Protein AF-A0A1E1W3X5-F1 (afdb_monomer)

Solvent-accessible surface area (backbone atoms only — not comparable to full-atom values): 15894 Å² total; per-residue (Å²): 134,88,79,87,48,61,81,56,24,30,54,45,69,77,48,70,67,37,88,79,42,96,85,59,58,88,54,38,79,78,36,51,43,48,38,39,31,90,67,33,43,49,53,32,57,98,57,24,50,40,17,38,57,43,48,65,85,42,42,28,33,49,62,72,40,50,46,80,67,31,73,82,62,68,55,61,24,44,50,26,36,74,35,47,36,23,46,57,59,90,57,56,88,42,43,38,37,40,36,37,41,32,79,36,44,26,30,31,40,37,39,25,58,48,53,73,46,49,29,64,49,65,40,88,87,77,64,32,48,45,85,40,70,33,67,70,43,42,69,92,45,83,83,59,73,70,78,50,89,89,50,87,74,70,95,67,84,71,60,69,40,50,43,96,91,40,71,29,41,53,44,81,43,73,45,46,80,70,61,29,78,46,72,54,87,56,66,50,36,42,38,36,36,35,64,36,41,26,36,37,43,39,35,43,45,35,92,63,37,64,36,84,77,49,38,41,34,35,40,41,33,22,37,73,38,100,83,63,39,47,19,36,36,39,38,35,38,42,60,82,72,91,73,80,56,64,66,62,51,48,53,53,52,52,50,55,50,52,52,50,51,51,51,52,51,50,53,50,52,52,50,53,54,52,52,54,50,53,52,54,57,52,53,62,60,63,74,76,114

Radius of gyration: 31.41 Å; Cα contacts (8 Å, |Δi|>4): 546; chains: 1; bounding box: 93×56×102 Å

Nearest PDB structures (foldseek):
  8kcx-assembly1_C  TM=5.152E-01  e=1.475E-02  Homo sapiens
  8jul-assembly1_B  TM=5.042E-01  e=1.655E-02  Homo sapiens
  8kcw-assembly1_C  TM=4.824E-01  e=1.752E-02  Homo sapiens
  8wor-assembly1_B  TM=4.964E-01  e=4.391E-02  Homo sapiens
  8wot-assembly1_A  TM=5.004E-01  e=4.146E-02  Homo sapiens

pLDDT: mean 83.31, std 14.99, range [42.56, 97.81]

Mean predicted aligned error: 11.06 Å

Secondary structure (DSSP, 8-state):
------TTEE--HHHHSGGG-TTTGGGGGGGSS-EEPTTEES--GGG--PEEEE-TT--EETTS-BHHHHTTSPPPB-TT-EEEEEE--S-SSS-EEEEEEEEES-EEEEEESSTTSEEEEE-TTT--EEEEE-GGGTTT-TTS----TTS---S-S--EEEETTEEEEEEEEE--SSEEEEE---SSEEEEEEEE-SEEEEEE-TTTS-TTT--EEEEEEEPPPTT-PPBEEEEEEE-------HHHHHHHHHHHHHHHHHHHHHHHHHHHHHHHHHHHHHHHHHTT-

Sequence (289 aa):
EKCNCGNNTESDVSCQTASSSKNSAQECWRYQCVKCRDLYMGDPRNGHQCYKTINIENKLCFDGKSIDECKMKPRPLYPGQTVFVAVNPRYMNVDIRVIVDVTQGAVDLYLSPNDSSFVVSVNSSSGSHAVELDPTYYKHEPFRKMPSFDGHIPEKPRQSWYYDKLEYTLADYTAKDLATYVTVDKKNILLRVRNLRNRLVLTLPHTIHELTHTKFFIILRARPSDDGAASFGIVFFRQDQLHIDLFVFFSVFFSCFFLFLAACVVAWKAKQAADVRRCLEGEASGRRA

Organism: Pectinophora gossypiella (NCBI:txid13191)

Foldseek 3Di:
DADDAPQQFAFDVLLVPCPPDPPSNPCSVVRGRQGGHPQWDAGPPPQFHTAHEADAVWKAKQVRDTPVVCVVPNDFAFAQGKHKHKYQDPDLQFKKKKKWFWPAAWKKKKKWLHRQQWGWDQDPPPRHIDIDGHPQQCVVPVPPDDCRPPHDDPPDPWDWTDHPNDIETEAEEEDDDEEAEAEDQAARYTYMYGGHRGMYIYIDGSVHYRSVPGMMMMMMGGHQDPVSDTIIIMIHMHGDDDDDPPVVVVVVVVVVVVVVVVVVVVVVVVVVVVVVVVVVVVVVVVVVD

Structure (mmCIF, N/CA/C/O backbone):
data_AF-A0A1E1W3X5-F1
#
_entry.id   AF-A0A1E1W3X5-F1
#
loop_
_atom_site.group_PDB
_atom_site.id
_atom_site.type_symbol
_atom_site.label_atom_id
_atom_site.label_alt_id
_atom_site.label_comp_id
_atom_site.label_asym_id
_atom_site.label_entity_id
_atom_site.label_seq_id
_atom_site.pdbx_PDB_ins_code
_atom_site.Cartn_x
_atom_site.Cartn_y
_atom_site.Cartn_z
_atom_site.occupancy
_atom_site.B_iso_or_equiv
_atom_site.auth_seq_id
_atom_site.auth_comp_id
_atom_site.auth_asym_id
_atom_site.auth_atom_id
_atom_site.pdbx_PDB_model_num
ATOM 1 N N . GLU A 1 1 ? -3.686 22.395 29.876 1.00 49.06 1 GLU A N 1
ATOM 2 C CA . GLU A 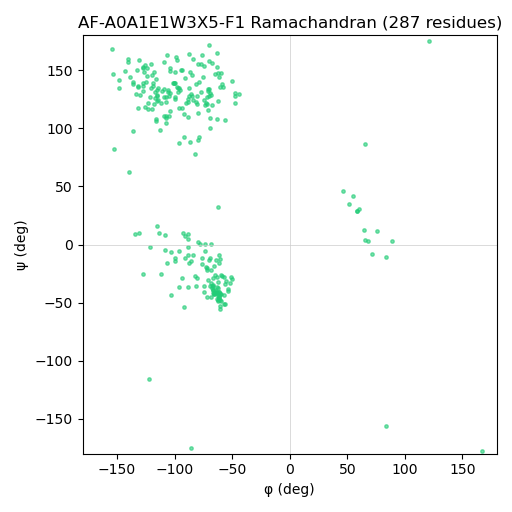1 1 ? -3.397 20.969 30.143 1.00 49.06 1 GLU A CA 1
ATOM 3 C C . GLU A 1 1 ? -2.819 20.343 28.879 1.00 49.06 1 GLU A C 1
ATOM 5 O O . GLU A 1 1 ? -3.335 20.620 27.804 1.00 49.06 1 GLU A O 1
ATOM 10 N N . LYS A 1 2 ? -1.722 19.580 28.963 1.00 63.72 2 LYS A N 1
ATOM 11 C CA . LYS A 1 2 ? -1.154 18.867 27.805 1.00 63.72 2 LYS A CA 1
ATOM 12 C C . LYS A 1 2 ? -1.826 17.493 27.710 1.00 63.72 2 LYS A C 1
ATOM 14 O O . LYS A 1 2 ? -1.583 16.653 28.569 1.00 63.72 2 LYS A O 1
ATOM 19 N N . CYS A 1 3 ? -2.675 17.275 26.706 1.00 73.56 3 CYS A N 1
ATOM 20 C CA . CYS A 1 3 ? -3.311 15.976 26.471 1.00 73.56 3 CYS A CA 1
ATOM 21 C C . CYS A 1 3 ? -2.274 14.957 25.960 1.00 73.56 3 CYS A C 1
ATOM 23 O O . CYS A 1 3 ? -1.488 15.268 25.062 1.00 73.56 3 CYS A O 1
ATOM 25 N N . ASN A 1 4 ? -2.246 13.751 26.539 1.00 82.88 4 ASN A N 1
ATOM 26 C CA . ASN A 1 4 ? -1.336 12.684 26.117 1.00 82.88 4 ASN A CA 1
ATOM 27 C C . ASN A 1 4 ? -1.959 11.879 24.967 1.00 82.88 4 ASN A C 1
ATOM 29 O O . ASN A 1 4 ? -2.645 10.882 25.185 1.00 82.88 4 ASN A O 1
ATOM 33 N N . CYS A 1 5 ? -1.732 12.339 23.739 1.00 85.12 5 CYS A N 1
ATOM 34 C CA . CYS A 1 5 ? -2.298 11.728 22.543 1.00 85.12 5 CYS A CA 1
ATOM 35 C C . CYS A 1 5 ? -1.616 10.399 22.176 1.00 85.12 5 CYS A C 1
ATOM 37 O O . CYS A 1 5 ? -0.413 10.357 21.894 1.00 85.12 5 CYS A O 1
ATOM 39 N N . GLY A 1 6 ? -2.404 9.318 22.155 1.00 86.12 6 GLY A N 1
ATOM 40 C CA . GLY A 1 6 ? -2.006 7.979 21.702 1.00 86.12 6 GLY A CA 1
ATOM 41 C C . GLY A 1 6 ? -2.150 7.777 20.186 1.00 86.12 6 GLY A C 1
ATOM 42 O O . GLY A 1 6 ? -2.468 8.708 19.453 1.00 86.12 6 GLY A O 1
ATOM 43 N N . ASN A 1 7 ? -1.909 6.557 19.694 1.00 87.12 7 ASN A N 1
ATOM 44 C CA . ASN A 1 7 ? -2.157 6.147 18.296 1.00 87.12 7 ASN A CA 1
ATOM 45 C C . ASN A 1 7 ? -1.549 7.062 17.216 1.00 87.12 7 ASN A C 1
ATOM 47 O O . ASN A 1 7 ? -2.121 7.246 16.146 1.00 87.12 7 ASN A O 1
ATOM 51 N N . ASN A 1 8 ? -0.373 7.629 17.495 1.00 91.81 8 ASN A N 1
ATOM 52 C CA . ASN A 1 8 ? 0.328 8.557 16.602 1.00 91.81 8 ASN A CA 1
ATOM 53 C C . ASN A 1 8 ? -0.468 9.831 16.274 1.00 91.81 8 ASN A C 1
ATOM 55 O O . ASN A 1 8 ? -0.281 10.417 15.210 1.00 91.81 8 ASN A O 1
ATOM 59 N N . THR A 1 9 ? -1.312 10.279 17.204 1.00 91.56 9 THR A N 1
ATOM 60 C CA . THR A 1 9 ? -2.026 11.556 17.110 1.00 91.56 9 THR A CA 1
ATOM 61 C C . THR A 1 9 ? -1.339 12.655 17.926 1.00 91.56 9 THR A C 1
ATOM 63 O O . THR A 1 9 ? -0.509 12.391 18.808 1.00 91.56 9 THR A O 1
ATOM 66 N N . GLU A 1 10 ? -1.677 13.898 17.610 1.00 90.25 10 GLU A N 1
ATOM 67 C CA . GLU A 1 10 ? -1.275 15.122 18.290 1.00 90.25 10 GLU A CA 1
ATOM 68 C C . GLU A 1 10 ? -2.443 16.117 18.352 1.00 90.25 10 GLU A C 1
ATOM 70 O O . GLU A 1 10 ? -3.407 16.044 17.584 1.00 90.25 10 GLU A O 1
ATOM 75 N N . SER A 1 11 ? -2.378 17.029 19.322 1.00 86.94 11 SER A N 1
ATOM 76 C CA . SER A 1 11 ? -3.365 18.102 19.474 1.00 86.94 11 SER A CA 1
ATOM 77 C C . SER A 1 11 ? -3.003 19.289 18.591 1.00 86.94 11 SER A C 1
ATOM 79 O O . SER A 1 11 ? -1.821 19.602 18.441 1.00 86.94 11 SER A O 1
ATOM 81 N N . ASP A 1 12 ? -4.013 19.976 18.066 1.00 81.75 12 ASP A N 1
ATOM 82 C CA . ASP A 1 12 ? -3.812 21.192 17.284 1.00 81.75 12 ASP A CA 1
ATOM 83 C C . ASP A 1 12 ? -3.144 22.291 18.133 1.00 81.75 12 ASP A C 1
ATOM 85 O O . ASP A 1 12 ? -3.407 22.436 19.335 1.00 81.75 12 ASP A O 1
ATOM 89 N N . VAL A 1 13 ? -2.271 23.080 17.504 1.00 76.81 13 VAL A N 1
ATOM 90 C CA . VAL A 1 13 ? -1.512 24.154 18.162 1.00 76.81 13 VAL A CA 1
ATOM 91 C C . VAL A 1 13 ? -2.445 25.239 18.714 1.00 76.81 13 VAL A C 1
ATOM 93 O O . VAL A 1 13 ? -2.140 25.839 19.746 1.00 76.81 13 VAL A O 1
ATOM 96 N N . SER A 1 14 ? -3.619 25.432 18.104 1.00 71.44 14 SER A N 1
ATOM 97 C CA . SER A 1 14 ? -4.663 26.351 18.579 1.00 71.44 14 SER A CA 1
ATOM 98 C C . SER A 1 14 ? -5.172 26.033 19.993 1.00 71.44 14 SER A C 1
ATOM 100 O O . SER A 1 14 ? -5.564 26.942 20.721 1.00 71.44 14 SER A O 1
ATOM 102 N N . CYS A 1 15 ? -5.098 24.772 20.434 1.00 65.00 15 CYS A N 1
ATOM 103 C CA . CYS A 1 15 ? -5.468 24.358 21.794 1.00 65.00 15 CYS A CA 1
ATOM 104 C C . CYS A 1 15 ? -4.302 24.510 22.800 1.00 65.00 15 CYS A C 1
ATOM 106 O O . CYS A 1 15 ? -4.513 24.515 24.012 1.00 65.00 15 CYS A O 1
ATOM 108 N N . GLN A 1 16 ? -3.060 24.706 22.337 1.00 61.09 16 GLN A N 1
ATOM 109 C CA . GLN A 1 16 ? -1.900 24.904 23.220 1.00 61.09 16 GLN A CA 1
ATOM 110 C C . GLN A 1 16 ? -1.759 26.355 23.710 1.00 61.09 16 GLN A C 1
ATOM 112 O O . GLN A 1 16 ? -1.231 26.582 24.797 1.00 61.09 16 GLN A O 1
ATOM 117 N N . THR A 1 17 ? -2.253 27.334 22.946 1.00 56.50 17 THR A N 1
ATOM 118 C CA . THR A 1 17 ? -2.168 28.774 23.258 1.00 56.50 17 THR A CA 1
ATOM 119 C C . THR A 1 17 ? -3.358 29.312 24.060 1.00 56.50 17 THR A C 1
ATOM 121 O O . THR A 1 17 ? -3.279 30.410 24.606 1.00 56.50 17 THR A O 1
ATOM 124 N N . ALA A 1 18 ? -4.440 28.539 24.201 1.00 53.06 18 ALA A N 1
ATOM 125 C CA . ALA A 1 18 ? -5.667 28.943 24.898 1.00 53.06 18 ALA A CA 1
ATOM 126 C C . ALA A 1 18 ? -5.548 28.998 26.438 1.00 53.06 18 ALA A C 1
ATOM 128 O O . ALA A 1 18 ? -6.502 29.362 27.124 1.00 53.06 18 ALA A O 1
ATOM 129 N N . SER A 1 19 ? -4.380 28.690 27.019 1.00 51.00 19 SER A N 1
ATOM 130 C CA . SER A 1 19 ? -4.159 28.759 28.473 1.00 51.00 19 SER A CA 1
ATOM 131 C C . SER A 1 19 ? -4.157 30.183 29.053 1.00 51.00 19 SER A C 1
ATOM 133 O O . SER A 1 19 ? -3.962 30.339 30.256 1.00 51.00 19 SER A O 1
ATOM 135 N N . SER A 1 20 ? -4.356 31.222 28.234 1.00 52.16 20 SER A N 1
ATOM 136 C CA . SER A 1 20 ? -4.281 32.634 28.637 1.00 52.16 20 SER A CA 1
ATOM 137 C C . SER A 1 20 ? -5.554 33.460 28.398 1.00 52.16 20 SER A C 1
ATOM 139 O O . SER A 1 20 ? -5.586 34.617 28.817 1.00 52.16 20 SER A O 1
ATOM 141 N N . SER A 1 21 ? -6.637 32.915 27.819 1.00 50.06 21 SER A N 1
ATOM 142 C CA . SER A 1 21 ? -7.908 33.653 27.699 1.00 50.06 21 SER A CA 1
ATOM 143 C C . SER A 1 21 ? -9.120 32.827 28.145 1.00 50.06 21 SER A C 1
ATOM 145 O O . SER A 1 21 ? -9.472 31.801 27.568 1.00 50.06 21 SER A O 1
ATOM 147 N N . LYS A 1 22 ? -9.801 33.309 29.194 1.00 53.59 22 LYS A N 1
ATOM 148 C CA . LYS A 1 22 ? -10.940 32.644 29.857 1.00 53.59 22 LYS A CA 1
ATOM 149 C C . LYS A 1 22 ? -12.169 32.413 28.954 1.00 53.59 22 LYS A C 1
ATOM 151 O O . LYS A 1 22 ? -13.060 31.678 29.355 1.00 53.59 22 LYS A O 1
ATOM 156 N N . ASN A 1 23 ? -12.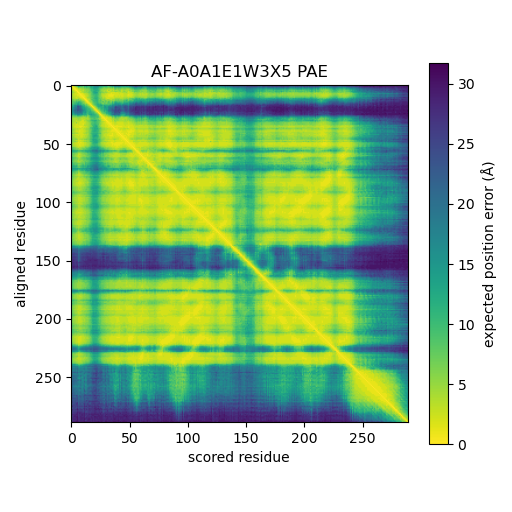188 32.974 27.739 1.00 53.56 23 ASN A N 1
ATOM 157 C CA . ASN A 1 23 ? -13.305 32.873 26.790 1.00 53.56 23 ASN A CA 1
ATOM 158 C C . ASN A 1 23 ? -13.025 31.970 25.568 1.00 53.56 23 ASN A C 1
ATOM 160 O O . ASN A 1 23 ? -13.936 31.749 24.781 1.00 53.56 23 ASN A O 1
ATOM 164 N N . SER A 1 24 ? -11.806 31.429 25.397 1.00 53.47 24 SER A N 1
ATOM 165 C CA . SER A 1 24 ? -11.466 30.493 24.298 1.00 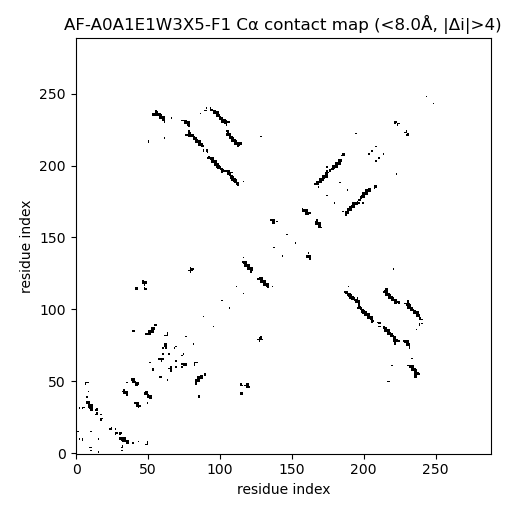53.47 24 SER A CA 1
ATOM 166 C C . SER A 1 24 ? -11.377 29.023 24.738 1.00 53.47 24 SER A C 1
ATOM 168 O O . SER A 1 24 ? -11.265 28.119 23.912 1.00 53.47 24 SER A O 1
ATOM 170 N N . ALA A 1 25 ? -11.481 28.763 26.044 1.00 54.56 25 ALA A N 1
ATOM 171 C CA . ALA A 1 25 ? -11.380 27.427 26.627 1.00 54.56 25 ALA A CA 1
ATOM 172 C C . ALA A 1 25 ? -12.563 26.492 26.290 1.00 54.56 25 ALA A C 1
ATOM 174 O O . ALA A 1 25 ? -12.468 25.293 26.545 1.00 54.56 25 ALA A O 1
ATOM 175 N N . GLN A 1 26 ? -13.667 26.999 25.721 1.00 56.06 26 GLN A N 1
ATOM 176 C CA . GLN A 1 26 ? -14.904 26.219 25.558 1.00 56.06 26 GLN A CA 1
ATOM 177 C C . GLN A 1 26 ? -14.831 25.079 24.525 1.00 56.06 26 GLN A C 1
ATOM 179 O O . GLN A 1 26 ? -15.676 24.187 24.571 1.00 56.06 26 GLN A O 1
ATOM 184 N N . GLU A 1 27 ? -13.809 25.016 23.664 1.00 69.94 27 GLU A N 1
ATOM 185 C CA . GLU A 1 27 ? -13.722 23.960 22.638 1.00 69.94 27 GLU A CA 1
ATOM 186 C C . GLU A 1 27 ? -12.349 23.287 22.487 1.00 69.94 27 GLU A C 1
ATOM 188 O O . GLU A 1 27 ? -12.176 22.475 21.585 1.00 69.94 27 GLU A O 1
ATOM 193 N N . CYS A 1 28 ? -11.377 23.534 23.375 1.00 73.69 28 CYS A N 1
ATOM 194 C CA . CYS A 1 28 ? -10.026 22.946 23.272 1.00 73.69 28 CYS A CA 1
ATOM 195 C C . CYS A 1 28 ? -10.063 21.410 23.147 1.00 73.69 28 CYS A C 1
ATOM 197 O O . CYS A 1 28 ? -9.350 20.825 22.337 1.00 73.69 28 CYS A O 1
ATOM 199 N N . TRP A 1 29 ? -10.962 20.759 23.892 1.00 75.44 29 TRP A N 1
ATOM 200 C CA . TRP A 1 29 ? -11.183 19.310 23.856 1.00 75.44 29 TRP A CA 1
ATOM 201 C C . TRP A 1 29 ? -11.535 18.778 22.454 1.00 75.44 29 TRP A C 1
ATOM 203 O O . TRP A 1 29 ? -11.186 17.645 22.138 1.00 75.44 29 TRP A O 1
ATOM 213 N N . ARG A 1 30 ? -12.154 19.591 21.581 1.00 79.50 30 ARG A N 1
ATOM 214 C CA . ARG A 1 30 ? -12.466 19.228 20.182 1.00 79.50 30 ARG A CA 1
ATOM 215 C C . ARG A 1 30 ? -11.238 19.193 19.281 1.00 79.50 30 ARG A C 1
ATOM 217 O O . ARG A 1 30 ? -11.300 18.600 18.212 1.00 79.50 30 ARG A O 1
ATOM 224 N N . TYR A 1 31 ? -10.157 19.846 19.693 1.00 83.31 31 TYR A N 1
ATOM 225 C CA . TYR A 1 31 ? -8.910 19.973 18.941 1.00 83.31 31 TYR A CA 1
ATOM 226 C C . TYR A 1 31 ? -7.778 19.132 19.550 1.00 83.31 31 TYR A C 1
ATOM 228 O O . TYR A 1 31 ? -6.622 19.221 19.129 1.00 83.31 31 TYR A O 1
ATOM 236 N N . GLN A 1 32 ? -8.093 18.297 20.543 1.00 85.31 32 GLN A N 1
ATOM 237 C CA . GLN A 1 32 ? -7.145 17.369 21.144 1.00 85.31 32 GLN A CA 1
ATOM 238 C C . GLN A 1 32 ? -7.079 16.066 20.346 1.00 85.31 32 GLN A C 1
ATOM 240 O O . GLN A 1 32 ? -8.101 15.447 20.071 1.00 85.31 32 GLN A O 1
ATOM 245 N N . CYS A 1 33 ? -5.863 15.636 20.004 1.00 87.50 33 CYS A N 1
ATOM 246 C CA . CYS A 1 33 ? -5.592 14.356 19.334 1.00 87.50 33 CYS A CA 1
ATOM 247 C C . CYS A 1 33 ? -6.307 14.168 17.981 1.00 87.50 33 CYS A C 1
ATOM 249 O O . CYS A 1 33 ? -6.599 13.047 17.573 1.00 87.50 33 CYS A O 1
ATOM 251 N N . VAL A 1 34 ? -6.581 15.272 17.281 1.00 89.88 34 VAL A N 1
ATOM 252 C CA . VAL A 1 34 ? -7.310 15.285 16.000 1.00 89.88 34 VAL A CA 1
ATOM 253 C C . VAL A 1 34 ? -6.406 15.314 14.773 1.00 89.88 34 VAL A C 1
ATOM 255 O O . VAL A 1 34 ? -6.903 15.243 13.654 1.00 89.88 34 VAL A O 1
ATOM 258 N N . LYS A 1 35 ? -5.090 15.434 14.958 1.00 91.56 35 LYS A N 1
ATOM 259 C CA . LYS A 1 35 ? -4.111 15.490 13.872 1.00 9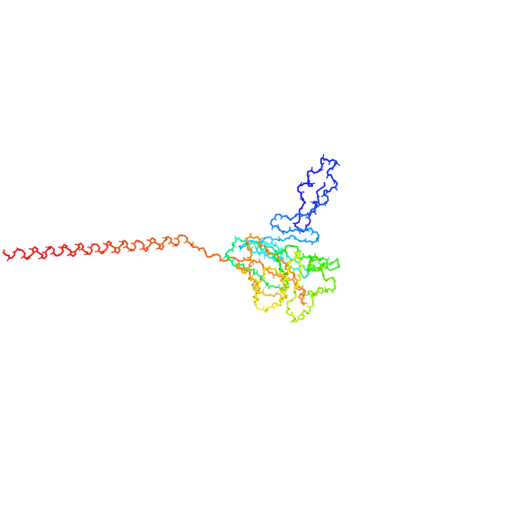1.56 35 LYS A CA 1
ATOM 260 C C . LYS A 1 35 ? -3.128 14.331 13.999 1.00 91.56 35 LYS A C 1
ATOM 262 O O . LYS A 1 35 ? -2.798 13.923 15.108 1.00 91.56 35 LYS A O 1
ATOM 267 N N . CYS A 1 36 ? -2.655 13.792 12.881 1.00 94.31 36 CYS A N 1
ATOM 268 C CA . CYS A 1 36 ? -1.577 12.807 12.888 1.00 94.31 36 CYS A CA 1
ATOM 269 C C . CYS A 1 36 ? -0.215 13.463 13.148 1.00 94.31 36 CYS A C 1
ATOM 271 O O . CYS A 1 36 ? 0.045 14.566 12.671 1.00 94.31 36 CYS A O 1
ATOM 273 N N . ARG A 1 37 ? 0.656 12.765 13.884 1.00 93.38 37 ARG A N 1
ATOM 274 C CA . ARG A 1 37 ? 2.056 13.165 14.098 1.00 93.38 37 ARG A CA 1
ATOM 275 C C . ARG A 1 37 ? 2.836 13.182 12.785 1.00 93.38 37 ARG A C 1
ATOM 277 O O . ARG A 1 37 ? 2.447 12.542 11.808 1.00 93.38 37 ARG A O 1
ATOM 284 N N . ASP A 1 38 ? 4.001 13.820 12.811 1.00 89.38 38 ASP A N 1
ATOM 285 C CA . ASP A 1 38 ? 4.949 13.806 11.698 1.00 89.38 38 ASP A CA 1
ATOM 286 C C . ASP A 1 38 ? 5.229 12.382 11.192 1.00 89.38 38 ASP A C 1
ATOM 288 O O . ASP A 1 38 ? 5.348 11.433 11.972 1.00 89.38 38 ASP A O 1
ATOM 292 N N . LEU A 1 39 ? 5.348 12.241 9.867 1.00 91.12 39 LEU A N 1
ATOM 293 C CA . LEU A 1 39 ? 5.460 10.974 9.120 1.00 91.12 39 LEU A CA 1
ATOM 294 C C . LEU A 1 39 ? 4.177 10.136 9.049 1.00 91.12 39 LEU A C 1
ATOM 296 O O . LEU A 1 39 ? 4.142 9.162 8.291 1.00 91.12 39 LEU A O 1
ATOM 300 N N . TYR A 1 40 ? 3.122 10.502 9.770 1.00 94.25 40 TYR A N 1
ATOM 301 C CA . TYR A 1 40 ? 1.814 9.874 9.647 1.00 94.25 40 TYR A CA 1
ATOM 302 C C . TYR A 1 40 ? 0.853 10.764 8.861 1.00 94.25 40 TYR A C 1
ATOM 304 O O . TYR A 1 40 ? 0.979 11.986 8.836 1.00 94.25 40 TYR A O 1
ATOM 312 N N . MET A 1 41 ? -0.115 10.142 8.200 1.00 94.31 41 MET A N 1
ATOM 313 C CA . MET A 1 41 ? -1.149 10.842 7.449 1.00 94.31 41 MET A CA 1
ATOM 314 C C . MET A 1 41 ? -2.513 10.181 7.615 1.00 94.31 41 MET A C 1
ATOM 316 O O . MET A 1 41 ? -2.600 9.004 7.964 1.00 94.31 41 MET A O 1
ATOM 320 N N . GLY A 1 42 ? -3.554 10.953 7.330 1.00 93.06 42 GLY A N 1
ATOM 321 C CA . GLY A 1 42 ? -4.951 10.577 7.497 1.00 93.06 42 GLY A CA 1
ATOM 322 C C . GLY A 1 42 ? -5.672 11.535 8.443 1.00 93.06 42 GLY A C 1
ATOM 323 O O . GLY A 1 42 ? -5.056 12.426 9.037 1.00 93.06 42 GLY A O 1
ATOM 324 N N . ASP A 1 43 ? -6.972 11.334 8.581 1.00 92.69 43 ASP A N 1
ATOM 325 C CA . ASP A 1 43 ? -7.826 12.014 9.545 1.00 92.69 43 ASP A CA 1
ATOM 326 C C . ASP A 1 43 ? -8.220 11.043 10.670 1.00 92.69 43 ASP A C 1
ATOM 328 O O . ASP A 1 43 ? -9.010 10.146 10.413 1.00 92.69 43 ASP A O 1
ATOM 332 N N . PRO A 1 44 ? -7.712 11.177 11.911 1.00 91.81 44 PRO A N 1
ATOM 333 C CA . PRO A 1 44 ? -7.997 10.238 13.001 1.00 91.81 44 PRO A CA 1
ATOM 334 C C . PRO A 1 44 ? -9.374 10.432 13.666 1.00 91.81 44 PRO A C 1
ATOM 336 O O . PRO A 1 44 ? -9.708 9.739 14.631 1.00 91.81 44 PRO A O 1
ATOM 339 N N . ARG A 1 45 ? -10.184 11.400 13.222 1.00 88.69 45 ARG A N 1
ATOM 340 C CA . ARG A 1 45 ? -11.481 11.693 13.851 1.00 88.69 45 ARG A CA 1
ATOM 341 C C . ARG A 1 45 ? -12.471 10.547 13.641 1.00 88.69 45 ARG A C 1
ATOM 343 O O . ARG A 1 45 ? -12.381 9.786 12.687 1.00 88.69 45 ARG A O 1
ATOM 350 N N . ASN A 1 46 ? -13.465 10.433 14.522 1.00 85.75 46 ASN A N 1
ATOM 351 C CA . ASN A 1 46 ? -14.533 9.423 14.428 1.00 85.75 46 ASN A CA 1
ATOM 352 C C . ASN A 1 46 ? -14.041 7.958 14.408 1.00 85.75 46 ASN A C 1
ATOM 354 O O . ASN A 1 46 ? -14.710 7.096 13.851 1.00 85.75 46 ASN A O 1
ATOM 358 N N . GLY A 1 47 ? -12.892 7.662 15.025 1.00 84.12 47 GLY A N 1
ATOM 359 C CA . GLY A 1 47 ? -12.362 6.294 15.118 1.00 84.12 47 GLY A CA 1
ATOM 360 C C . GLY A 1 47 ? -11.458 5.874 13.957 1.00 84.12 47 GLY A C 1
ATOM 361 O O . GLY A 1 47 ? -10.983 4.739 13.939 1.00 84.12 47 GLY A O 1
ATOM 362 N N . HIS A 1 48 ? -11.178 6.776 13.019 1.00 91.94 48 HIS A N 1
ATOM 363 C CA . HIS A 1 48 ? -10.195 6.579 11.957 1.00 91.94 48 HIS A CA 1
ATOM 364 C C . HIS A 1 48 ? -8.753 6.574 12.490 1.00 91.94 48 HIS A C 1
ATOM 366 O O . HIS A 1 48 ? -8.502 6.820 13.672 1.00 91.94 48 HIS A O 1
ATOM 372 N N . GLN A 1 49 ? -7.787 6.231 11.635 1.00 93.06 49 GLN A N 1
ATOM 373 C CA . GLN A 1 49 ? -6.412 5.966 12.063 1.00 93.06 49 GLN A CA 1
ATOM 374 C C . GLN A 1 49 ? -5.386 6.802 11.305 1.00 93.06 49 GLN A C 1
ATOM 376 O O . GLN A 1 49 ? -5.580 7.201 10.161 1.00 93.06 49 GLN A O 1
ATOM 381 N N . CYS A 1 50 ? -4.248 7.013 11.960 1.00 95.56 50 CYS A N 1
ATOM 382 C CA . CYS A 1 50 ? -3.068 7.610 11.359 1.00 95.56 50 CYS A CA 1
ATOM 383 C C . CYS A 1 50 ? -2.195 6.531 10.711 1.00 95.56 50 CYS A C 1
ATOM 385 O O . CYS A 1 50 ? -1.719 5.612 11.382 1.00 95.56 50 CYS A O 1
ATOM 387 N N . TYR A 1 51 ? -1.934 6.672 9.415 1.00 96.12 51 TYR A N 1
ATOM 388 C CA . TYR A 1 51 ? -1.159 5.728 8.616 1.00 96.12 51 TYR A CA 1
ATOM 389 C C . TYR A 1 51 ? 0.283 6.188 8.488 1.00 96.12 51 TYR A C 1
ATOM 391 O O . TYR A 1 51 ? 0.543 7.337 8.132 1.00 96.12 51 TYR A O 1
ATOM 399 N N . LYS A 1 52 ? 1.240 5.292 8.745 1.00 95.00 52 LYS A N 1
ATOM 400 C CA . LYS A 1 52 ? 2.657 5.623 8.611 1.00 95.00 52 LYS A CA 1
ATOM 401 C C . LYS A 1 52 ? 3.032 5.731 7.140 1.00 95.00 52 LYS A C 1
ATOM 403 O O . LYS A 1 52 ? 2.909 4.763 6.393 1.00 95.00 52 LYS A O 1
ATOM 408 N N . THR A 1 53 ? 3.534 6.887 6.737 1.00 93.62 53 THR A N 1
ATOM 409 C CA . THR A 1 53 ? 3.988 7.121 5.368 1.00 93.62 53 THR A CA 1
ATOM 410 C C . THR A 1 53 ? 5.265 6.335 5.105 1.00 93.62 53 THR A C 1
ATOM 412 O O . THR A 1 53 ? 6.239 6.457 5.851 1.00 93.62 53 THR A O 1
ATOM 415 N N . ILE A 1 54 ? 5.281 5.556 4.028 1.00 91.31 54 ILE A N 1
ATOM 416 C CA . ILE A 1 54 ? 6.505 4.963 3.488 1.00 91.31 54 ILE A CA 1
ATOM 417 C C . ILE A 1 54 ? 6.947 5.727 2.236 1.00 91.31 54 ILE A C 1
ATOM 419 O O . ILE A 1 54 ? 6.117 6.253 1.497 1.00 91.31 54 ILE A O 1
ATOM 423 N N . ASN A 1 55 ? 8.261 5.764 1.997 1.00 86.69 55 ASN A N 1
ATOM 424 C CA . ASN A 1 55 ? 8.892 6.314 0.788 1.00 86.69 55 ASN A CA 1
ATOM 425 C C . ASN A 1 55 ? 9.412 5.168 -0.104 1.00 86.69 55 ASN A C 1
ATOM 427 O O . ASN A 1 55 ? 9.585 4.058 0.391 1.00 86.69 55 ASN A O 1
ATOM 431 N N . ILE A 1 56 ? 9.704 5.435 -1.385 1.00 84.44 56 ILE A N 1
ATOM 432 C CA . ILE A 1 56 ? 10.061 4.418 -2.410 1.00 84.44 56 ILE A CA 1
ATOM 433 C C . ILE A 1 56 ? 11.197 3.471 -1.991 1.00 84.44 56 ILE A C 1
ATOM 435 O O . ILE A 1 56 ? 11.243 2.313 -2.397 1.00 84.44 56 ILE A O 1
ATOM 439 N N . GLU A 1 57 ? 12.152 3.951 -1.205 1.00 74.75 57 GLU A N 1
ATOM 440 C CA . GLU A 1 57 ? 13.320 3.158 -0.803 1.00 74.75 57 GLU A CA 1
ATOM 441 C C . GLU A 1 57 ? 13.174 2.579 0.607 1.00 74.75 57 GLU A C 1
ATOM 443 O O . GLU A 1 57 ? 13.920 1.682 1.007 1.00 74.75 57 GLU A O 1
ATOM 448 N N . ASN A 1 58 ? 12.170 3.048 1.348 1.00 86.69 58 ASN A N 1
ATOM 449 C CA . ASN A 1 58 ? 11.992 2.715 2.746 1.00 86.69 58 ASN A CA 1
ATOM 450 C C . ASN A 1 58 ? 11.166 1.441 2.875 1.00 86.69 58 ASN A C 1
ATOM 452 O O . ASN A 1 58 ? 10.038 1.336 2.392 1.00 86.69 58 ASN A O 1
ATOM 456 N N . LYS A 1 59 ? 11.731 0.478 3.596 1.00 91.88 59 LYS A N 1
ATOM 457 C CA . LYS A 1 59 ? 11.046 -0.746 3.997 1.00 91.88 59 LYS A CA 1
ATOM 458 C C . LYS A 1 59 ? 10.582 -0.606 5.440 1.00 91.88 59 LYS A C 1
ATOM 460 O O . LYS A 1 59 ? 11.327 -0.100 6.283 1.00 91.88 59 LYS A O 1
ATOM 465 N N . LEU A 1 60 ? 9.373 -1.076 5.712 1.00 92.81 60 LEU A N 1
ATOM 466 C CA . LEU A 1 60 ? 8.779 -1.089 7.039 1.00 92.81 60 LEU A CA 1
ATOM 467 C C . LEU A 1 60 ? 8.580 -2.529 7.496 1.00 92.81 60 LEU A C 1
ATOM 469 O O . LEU A 1 60 ? 8.084 -3.347 6.728 1.00 92.81 60 LEU A O 1
ATOM 473 N N . CYS A 1 61 ? 8.943 -2.838 8.732 1.00 93.56 61 CYS A N 1
ATOM 474 C CA . CYS A 1 61 ? 8.569 -4.099 9.360 1.00 93.56 61 CYS A CA 1
ATOM 475 C C . CYS A 1 61 ? 7.099 -4.077 9.804 1.00 93.56 61 CYS A C 1
ATOM 477 O O . CYS A 1 61 ? 6.484 -3.016 9.933 1.00 93.56 61 CYS A O 1
ATOM 479 N N . PHE A 1 62 ? 6.526 -5.252 10.075 1.00 93.50 62 PHE A N 1
ATOM 480 C CA . PHE A 1 62 ? 5.146 -5.358 10.573 1.00 93.50 62 PHE A CA 1
ATOM 481 C C . PHE A 1 62 ? 4.924 -4.731 11.958 1.00 93.50 62 PHE A C 1
ATOM 483 O O . PHE A 1 62 ? 3.785 -4.473 12.329 1.00 93.50 62 PHE A O 1
ATOM 490 N N . ASP A 1 63 ? 5.988 -4.403 12.691 1.00 86.31 63 ASP A N 1
ATOM 491 C CA . ASP A 1 63 ? 5.931 -3.606 13.922 1.00 86.31 63 ASP A CA 1
ATOM 492 C C . ASP A 1 63 ? 5.817 -2.090 13.679 1.00 86.31 63 ASP A C 1
ATOM 494 O O . ASP A 1 63 ? 5.833 -1.296 14.622 1.00 86.31 63 ASP A O 1
ATOM 498 N N . GLY A 1 64 ? 5.734 -1.670 12.415 1.00 85.44 64 GLY A N 1
ATOM 499 C CA . GLY A 1 64 ? 5.643 -0.272 12.029 1.00 85.44 64 GLY A CA 1
ATOM 500 C C . GLY A 1 64 ? 6.966 0.484 12.133 1.00 85.44 64 GLY A C 1
ATOM 501 O O . GLY A 1 64 ? 6.959 1.713 12.043 1.00 85.44 64 GLY A O 1
ATOM 502 N N . LYS A 1 65 ? 8.109 -0.188 12.316 1.00 87.69 65 LYS A N 1
ATOM 503 C CA . LYS A 1 65 ? 9.439 0.440 12.359 1.00 87.69 65 LYS A CA 1
ATOM 504 C C . LYS A 1 65 ? 10.173 0.342 11.032 1.00 87.69 65 LYS A C 1
ATOM 506 O O . LYS A 1 65 ? 9.852 -0.489 10.183 1.00 87.69 65 LYS A O 1
ATOM 511 N N . SER A 1 66 ? 11.146 1.233 10.839 1.00 87.38 66 SER A N 1
ATOM 512 C CA . SER A 1 66 ? 12.017 1.174 9.665 1.00 87.38 66 SER A CA 1
ATOM 513 C C . SER A 1 66 ? 12.829 -0.125 9.664 1.00 87.38 66 SER A C 1
ATOM 515 O O . SER A 1 66 ? 13.122 -0.692 10.720 1.00 87.38 66 SER A O 1
ATOM 517 N N . ILE A 1 67 ? 13.210 -0.593 8.476 1.00 86.75 67 ILE A N 1
ATOM 518 C CA . ILE A 1 67 ? 13.981 -1.831 8.338 1.00 86.75 67 ILE A CA 1
ATOM 519 C C . ILE A 1 67 ? 15.293 -1.813 9.130 1.00 86.75 67 ILE A C 1
ATOM 521 O O . ILE A 1 67 ? 15.701 -2.839 9.664 1.00 86.75 67 ILE A O 1
ATOM 525 N N . ASP A 1 68 ? 15.941 -0.656 9.246 1.00 85.19 68 ASP A N 1
ATOM 526 C CA . ASP A 1 68 ? 17.212 -0.536 9.959 1.00 85.19 68 ASP A CA 1
ATOM 527 C C . ASP A 1 68 ? 17.044 -0.684 11.476 1.00 85.19 68 ASP A C 1
ATOM 529 O O . ASP A 1 68 ? 17.911 -1.257 12.134 1.00 85.19 68 ASP A O 1
ATOM 533 N N . GLU A 1 69 ? 15.893 -0.284 12.022 1.00 83.88 69 GLU A N 1
ATOM 534 C CA . GLU A 1 69 ? 15.558 -0.499 13.432 1.00 83.88 69 GLU A CA 1
ATOM 535 C C . GLU A 1 69 ? 15.197 -1.959 13.735 1.00 83.88 69 GLU A C 1
ATOM 537 O O . GLU A 1 69 ? 15.592 -2.494 14.774 1.00 83.88 69 GLU A O 1
ATOM 542 N N . CYS A 1 70 ? 14.437 -2.617 12.852 1.00 83.56 70 CYS A N 1
ATOM 543 C CA . CYS A 1 70 ? 13.956 -3.978 13.105 1.00 83.56 70 CYS A CA 1
ATOM 544 C C . CYS A 1 70 ? 14.936 -5.077 12.666 1.00 83.56 70 CYS A C 1
ATOM 546 O O . CYS A 1 70 ? 14.801 -6.197 13.146 1.00 83.56 70 CYS A O 1
ATOM 548 N N . LYS A 1 71 ? 15.954 -4.798 11.836 1.00 81.06 71 LYS A N 1
ATOM 549 C CA . LYS A 1 71 ? 17.005 -5.780 11.476 1.00 81.06 71 LYS A CA 1
ATOM 550 C C . LYS A 1 71 ? 17.679 -6.404 12.701 1.00 81.06 71 LYS A C 1
ATOM 552 O O . LYS A 1 71 ? 17.986 -7.590 12.687 1.00 81.06 71 LYS A O 1
ATOM 557 N N . MET A 1 72 ? 17.910 -5.610 13.748 1.00 79.00 72 MET A N 1
ATOM 558 C CA . MET A 1 72 ? 18.599 -6.069 14.960 1.00 79.00 72 MET A CA 1
ATOM 559 C C . MET A 1 72 ? 17.671 -6.815 15.927 1.00 79.00 72 MET A C 1
ATOM 561 O O . MET A 1 72 ? 18.100 -7.749 16.599 1.00 79.00 72 MET A O 1
ATOM 565 N N . LYS A 1 73 ? 16.402 -6.397 16.030 1.00 80.50 73 LYS A N 1
ATOM 566 C CA . LYS A 1 73 ? 15.409 -7.016 16.920 1.00 80.50 73 LYS A CA 1
ATOM 567 C C . LYS A 1 73 ? 13.993 -6.815 16.366 1.00 80.50 73 LYS A C 1
ATOM 569 O O . LYS A 1 73 ? 13.305 -5.887 16.807 1.00 80.50 73 LYS A O 1
ATOM 574 N N . PRO A 1 74 ? 13.549 -7.652 15.413 1.00 82.38 74 PRO A N 1
ATOM 575 C CA . PRO A 1 74 ? 12.233 -7.499 14.816 1.00 82.38 74 PRO A CA 1
ATOM 576 C C . PRO A 1 74 ? 11.171 -7.827 15.861 1.00 82.38 74 PRO A C 1
ATOM 578 O O . PRO A 1 74 ? 11.238 -8.868 16.520 1.00 82.38 74 PRO A O 1
ATOM 581 N N . ARG A 1 75 ? 10.197 -6.932 16.046 1.00 89.25 75 ARG A N 1
ATOM 582 C CA . ARG A 1 75 ? 9.028 -7.250 16.866 1.00 89.25 75 ARG A CA 1
ATOM 583 C C . ARG A 1 75 ? 7.968 -7.912 15.987 1.00 89.25 75 ARG A C 1
ATOM 585 O O . ARG A 1 75 ? 7.724 -7.433 14.880 1.00 89.25 75 ARG A O 1
ATOM 592 N N . PRO A 1 76 ? 7.349 -9.002 16.457 1.00 90.88 76 PRO A N 1
ATOM 593 C CA . PRO A 1 76 ? 6.245 -9.593 15.730 1.00 90.88 76 PRO A CA 1
ATOM 594 C C . PRO A 1 76 ? 5.001 -8.710 15.786 1.00 90.88 76 PRO A C 1
ATOM 596 O O . PRO A 1 76 ? 4.800 -7.956 16.741 1.00 90.88 76 PRO A O 1
ATOM 599 N N . LEU A 1 77 ? 4.124 -8.912 14.808 1.00 93.25 77 LEU A N 1
ATOM 600 C CA . LEU A 1 77 ? 2.724 -8.518 14.875 1.00 93.25 77 LEU A CA 1
ATOM 601 C C . LEU A 1 77 ? 1.917 -9.703 15.422 1.00 93.25 77 LEU A C 1
ATOM 603 O O . LEU A 1 77 ? 1.837 -10.755 14.783 1.00 93.25 77 LEU A O 1
ATOM 607 N N . TYR A 1 78 ? 1.362 -9.568 16.625 1.00 93.19 78 TYR A N 1
ATOM 608 C CA . TYR A 1 78 ? 0.617 -10.660 17.261 1.00 93.19 78 TYR A CA 1
ATOM 609 C C . TYR A 1 78 ? -0.758 -10.859 16.617 1.00 93.19 78 TYR A C 1
ATOM 611 O O . TYR A 1 78 ? -1.318 -9.895 16.093 1.00 93.19 78 TYR A O 1
ATOM 619 N N . PRO A 1 79 ? -1.334 -12.076 16.674 1.00 92.12 79 PRO A N 1
ATOM 620 C CA . PRO A 1 79 ? -2.669 -12.341 16.152 1.00 92.12 79 PRO A CA 1
ATOM 621 C C . PRO A 1 79 ? -3.697 -11.300 16.598 1.00 92.12 79 PRO A C 1
ATOM 623 O O . PRO A 1 79 ? -3.794 -10.962 17.776 1.00 92.12 79 PRO A O 1
ATOM 626 N N . GLY A 1 80 ? -4.454 -10.774 15.638 1.00 90.75 80 GLY A N 1
ATOM 627 C CA . GLY A 1 80 ? -5.442 -9.731 15.879 1.00 90.75 80 GLY A CA 1
ATOM 628 C C . GLY A 1 80 ? -4.879 -8.311 15.910 1.00 90.75 80 GLY A C 1
ATOM 629 O O . GLY A 1 80 ? -5.673 -7.387 15.846 1.00 90.75 80 GLY A O 1
ATOM 630 N N . GLN A 1 81 ? -3.564 -8.089 15.947 1.00 93.69 81 GLN A N 1
ATOM 631 C CA . GLN A 1 81 ? -2.997 -6.739 15.854 1.00 93.69 81 GLN A CA 1
ATOM 632 C C . GLN A 1 81 ? -2.953 -6.235 14.410 1.00 93.69 81 GLN A C 1
ATOM 634 O O . GLN A 1 81 ? -2.893 -7.018 13.456 1.00 93.69 81 GLN A O 1
ATOM 639 N N . THR A 1 82 ? -2.944 -4.910 14.257 1.00 94.75 82 THR A N 1
ATOM 640 C CA . THR A 1 82 ? -2.857 -4.237 12.957 1.00 94.75 82 THR A CA 1
ATOM 641 C C . THR A 1 82 ? -1.691 -3.263 12.879 1.00 94.75 82 THR A C 1
ATOM 643 O O . THR A 1 82 ? -1.303 -2.654 13.876 1.00 94.75 82 THR A O 1
ATOM 646 N N . VAL A 1 83 ? -1.178 -3.066 11.667 1.00 95.19 83 VAL A N 1
ATOM 647 C CA . VAL A 1 83 ? -0.252 -1.984 11.321 1.00 95.19 83 VAL A CA 1
ATOM 648 C C . VAL A 1 83 ? -0.808 -1.183 10.143 1.00 95.19 83 VAL A C 1
ATOM 650 O O . VAL A 1 83 ? -1.386 -1.744 9.211 1.00 95.19 83 VAL A O 1
ATOM 653 N N . PHE A 1 84 ? -0.642 0.138 10.213 1.00 95.81 84 PHE A N 1
ATOM 654 C CA . PHE A 1 84 ? -1.224 1.112 9.290 1.00 95.81 84 PHE A CA 1
ATOM 655 C C . PHE A 1 84 ? -0.127 1.767 8.461 1.00 95.81 84 PHE A C 1
ATOM 657 O O . PHE A 1 84 ? 0.788 2.389 9.009 1.00 95.81 84 PHE A O 1
ATOM 664 N N . VAL A 1 85 ? -0.222 1.644 7.142 1.00 96.19 85 VAL A N 1
ATOM 665 C CA . VAL A 1 85 ? 0.802 2.096 6.200 1.00 96.19 85 VAL A CA 1
ATOM 666 C C . VAL A 1 85 ? 0.158 2.904 5.085 1.00 96.19 85 VAL A C 1
ATOM 668 O O . VAL A 1 85 ? -0.861 2.504 4.538 1.00 96.19 85 VAL A O 1
ATOM 671 N N . ALA A 1 86 ? 0.755 4.036 4.732 1.00 95.88 86 ALA A N 1
ATOM 672 C CA . ALA A 1 86 ? 0.332 4.854 3.606 1.00 95.88 86 ALA A CA 1
ATOM 673 C C . ALA A 1 86 ? 1.437 4.929 2.555 1.00 95.88 86 ALA A C 1
ATOM 675 O O . ALA A 1 86 ? 2.593 5.236 2.858 1.00 95.88 86 ALA A O 1
ATOM 676 N N . VAL A 1 87 ? 1.061 4.679 1.305 1.00 95.00 87 VAL A N 1
ATOM 677 C CA . VAL A 1 87 ? 1.926 4.845 0.140 1.00 95.00 87 VAL A CA 1
ATOM 678 C C . VAL A 1 87 ? 1.652 6.210 -0.465 1.00 95.00 87 VAL A C 1
ATOM 680 O O . VAL A 1 87 ? 0.540 6.485 -0.922 1.00 95.00 87 VAL A O 1
ATOM 683 N N . ASN A 1 88 ? 2.683 7.050 -0.470 1.00 91.88 88 ASN A N 1
ATOM 684 C CA . ASN A 1 88 ? 2.654 8.357 -1.105 1.00 91.88 88 ASN A CA 1
ATOM 685 C C . ASN A 1 88 ? 3.465 8.295 -2.411 1.00 91.88 88 ASN A C 1
ATOM 687 O O . ASN A 1 88 ? 4.689 8.133 -2.340 1.00 91.88 88 ASN A O 1
ATOM 691 N N . PRO A 1 89 ? 2.823 8.374 -3.591 1.00 91.69 89 PRO A N 1
ATOM 692 C CA . PRO A 1 89 ? 3.532 8.342 -4.865 1.00 91.69 89 PRO A CA 1
ATOM 693 C C . PRO A 1 89 ? 4.551 9.486 -4.968 1.00 91.69 89 PRO A C 1
ATOM 695 O O . PRO A 1 89 ? 4.263 10.623 -4.600 1.00 91.69 89 PRO A O 1
ATOM 698 N N . ARG A 1 90 ? 5.748 9.200 -5.492 1.00 90.50 90 ARG A N 1
ATOM 699 C CA . ARG A 1 90 ? 6.750 10.230 -5.832 1.00 90.50 90 ARG A CA 1
ATOM 700 C C . ARG A 1 90 ? 6.677 10.619 -7.302 1.00 90.50 90 ARG A C 1
ATOM 702 O O . ARG A 1 90 ? 6.915 11.771 -7.649 1.00 90.50 90 ARG A O 1
ATOM 709 N N . TYR A 1 91 ? 6.399 9.638 -8.155 1.00 90.44 91 TYR A N 1
ATOM 710 C CA . TYR A 1 91 ? 6.365 9.786 -9.604 1.00 90.44 91 TYR A CA 1
ATOM 711 C C . TYR A 1 91 ? 4.957 9.524 -10.127 1.00 90.44 91 TYR A C 1
ATOM 713 O O . TYR A 1 91 ? 4.265 8.634 -9.635 1.00 90.44 91 TYR A O 1
ATOM 721 N N . MET A 1 92 ? 4.551 10.288 -11.141 1.00 89.94 92 MET A N 1
ATOM 722 C CA . MET A 1 92 ? 3.166 10.292 -11.633 1.00 89.94 92 MET A CA 1
ATOM 723 C C . MET A 1 92 ? 2.965 9.448 -12.891 1.00 89.94 92 MET A C 1
ATOM 725 O O . MET A 1 92 ? 1.843 9.150 -13.274 1.00 89.94 92 MET A O 1
ATOM 729 N N . ASN A 1 93 ? 4.062 9.078 -13.543 1.00 90.31 93 ASN A N 1
ATOM 730 C CA . ASN A 1 93 ? 4.105 8.450 -14.860 1.00 90.31 93 ASN A CA 1
ATOM 731 C C . ASN A 1 93 ? 4.656 7.016 -14.821 1.00 90.31 93 ASN A C 1
ATOM 733 O O . ASN A 1 93 ? 5.082 6.494 -15.847 1.00 90.31 93 ASN A O 1
ATOM 737 N N . VAL A 1 94 ? 4.706 6.405 -13.637 1.00 92.50 94 VAL A N 1
ATOM 738 C CA . VAL A 1 94 ? 5.169 5.027 -13.446 1.00 92.50 94 VAL A CA 1
ATOM 739 C C . VAL A 1 94 ? 4.275 4.311 -12.449 1.00 92.50 94 VAL A C 1
ATOM 741 O O . VAL A 1 94 ? 3.814 4.898 -11.466 1.00 92.50 94 VAL A O 1
ATOM 744 N N . ASP A 1 95 ? 4.053 3.027 -12.702 1.00 94.25 95 ASP A N 1
ATOM 745 C CA . ASP A 1 95 ? 3.232 2.187 -11.839 1.00 94.25 95 ASP A CA 1
ATOM 746 C C . ASP A 1 95 ? 3.843 2.069 -10.444 1.00 94.25 95 ASP A C 1
ATOM 748 O O . ASP A 1 95 ? 5.064 2.032 -10.264 1.00 94.25 95 ASP A O 1
ATOM 752 N N . ILE A 1 96 ? 2.972 1.944 -9.450 1.00 94.94 96 ILE A N 1
ATOM 753 C CA . ILE A 1 96 ? 3.382 1.624 -8.089 1.00 94.94 96 ILE A CA 1
ATOM 754 C C . ILE A 1 96 ? 3.260 0.123 -7.897 1.00 94.94 96 ILE A C 1
ATOM 756 O O . ILE A 1 96 ? 2.237 -0.486 -8.218 1.00 94.94 96 ILE A O 1
ATOM 760 N N . ARG A 1 97 ? 4.295 -0.482 -7.321 1.00 95.56 97 ARG A N 1
ATOM 761 C CA . ARG A 1 97 ? 4.260 -1.876 -6.876 1.00 95.56 97 ARG A CA 1
ATOM 762 C C . ARG A 1 97 ? 4.429 -1.914 -5.373 1.00 95.56 97 ARG A C 1
ATOM 764 O O . ARG A 1 97 ? 5.535 -1.693 -4.889 1.00 95.56 97 ARG A O 1
ATOM 771 N N . VAL A 1 98 ? 3.353 -2.186 -4.645 1.00 96.50 98 VAL A N 1
ATOM 772 C CA . VAL A 1 98 ? 3.413 -2.459 -3.207 1.00 96.50 98 VAL A CA 1
ATOM 773 C C . VAL A 1 98 ? 3.732 -3.933 -3.018 1.00 96.50 98 VAL A C 1
ATOM 775 O O . VAL A 1 98 ? 3.088 -4.797 -3.609 1.00 96.50 98 VAL A O 1
ATOM 778 N N . ILE A 1 99 ? 4.749 -4.221 -2.219 1.00 96.81 99 ILE A N 1
ATOM 779 C CA . ILE A 1 99 ? 5.235 -5.569 -1.967 1.00 96.81 99 ILE A CA 1
ATOM 780 C C . ILE A 1 99 ? 5.140 -5.833 -0.472 1.00 96.81 99 ILE A C 1
ATOM 782 O O . ILE A 1 99 ? 5.641 -5.052 0.340 1.00 96.81 99 ILE A O 1
ATOM 786 N N . VAL A 1 100 ? 4.489 -6.939 -0.127 1.00 97.19 100 VAL A N 1
ATOM 787 C CA . VAL A 1 100 ? 4.395 -7.434 1.246 1.00 97.19 100 VAL A CA 1
ATOM 788 C C . VAL A 1 100 ? 5.016 -8.815 1.284 1.00 97.19 100 VAL A C 1
ATOM 790 O O . VAL A 1 100 ? 4.522 -9.731 0.631 1.00 97.19 100 VAL A O 1
ATOM 793 N N . ASP A 1 101 ? 6.096 -8.938 2.045 1.00 95.88 101 ASP A N 1
ATOM 794 C CA . ASP A 1 101 ? 6.812 -10.189 2.253 1.00 95.88 101 ASP A CA 1
ATOM 795 C C . ASP A 1 101 ? 6.577 -10.650 3.683 1.00 95.88 101 ASP A C 1
ATOM 797 O O . ASP A 1 101 ? 7.068 -10.038 4.632 1.00 95.88 101 ASP A O 1
ATOM 801 N N . VAL A 1 102 ? 5.826 -11.732 3.830 1.00 94.94 102 VAL A N 1
ATOM 802 C CA . VAL A 1 102 ? 5.615 -12.418 5.100 1.00 94.94 102 VAL A CA 1
ATOM 803 C C . VAL A 1 102 ? 6.702 -13.481 5.233 1.00 94.94 102 VAL A C 1
ATOM 805 O O . VAL A 1 102 ? 6.871 -14.329 4.359 1.00 94.94 102 VAL A O 1
ATOM 808 N N . THR A 1 103 ? 7.487 -13.402 6.305 1.00 92.50 103 THR A N 1
ATOM 809 C CA . THR A 1 103 ? 8.548 -14.374 6.606 1.00 92.50 103 THR A CA 1
ATOM 810 C C . THR A 1 103 ? 8.055 -15.481 7.529 1.00 92.50 103 THR A C 1
ATOM 812 O O . THR A 1 103 ? 8.569 -16.594 7.478 1.00 92.50 103 THR A O 1
ATOM 815 N N . GLN A 1 104 ? 7.075 -15.180 8.384 1.00 92.31 104 GLN A N 1
ATOM 816 C CA . GLN A 1 104 ? 6.436 -16.135 9.286 1.00 92.31 104 GLN A CA 1
ATOM 817 C C . GLN A 1 104 ? 5.014 -15.668 9.613 1.00 92.31 104 GLN A C 1
ATOM 819 O O . GLN A 1 104 ? 4.767 -14.468 9.724 1.00 92.31 104 GLN A O 1
ATOM 824 N N . GLY A 1 105 ? 4.097 -16.616 9.812 1.00 92.69 105 GLY A N 1
ATOM 825 C CA . GLY A 1 105 ? 2.702 -16.340 10.146 1.00 92.69 105 GLY A CA 1
ATOM 826 C C . GLY A 1 105 ? 1.848 -16.045 8.915 1.00 92.69 105 GLY A C 1
ATOM 827 O O . GLY A 1 105 ? 2.144 -16.496 7.808 1.00 92.69 105 GLY A O 1
ATOM 828 N N . ALA A 1 106 ? 0.752 -15.320 9.118 1.00 93.19 106 ALA A N 1
ATOM 829 C CA . ALA A 1 106 ? -0.166 -14.952 8.051 1.00 93.19 106 ALA A CA 1
ATOM 830 C C . ALA A 1 106 ? -0.805 -13.598 8.353 1.00 93.19 106 ALA A C 1
ATOM 832 O O . ALA A 1 106 ? -1.176 -13.323 9.493 1.00 93.19 106 ALA A O 1
ATOM 833 N N . VAL A 1 107 ? -0.996 -12.777 7.326 1.00 95.25 107 VAL A N 1
ATOM 834 C CA . VAL A 1 107 ? -1.666 -11.479 7.457 1.00 95.25 107 VAL A CA 1
ATOM 835 C C . VAL A 1 107 ? -2.797 -11.335 6.448 1.00 95.25 107 VAL A C 1
ATOM 837 O O . VAL A 1 107 ? -2.764 -11.920 5.366 1.00 95.25 107 VAL A O 1
ATOM 840 N N . ASP A 1 108 ? -3.790 -10.528 6.794 1.00 95.19 108 ASP A N 1
ATOM 841 C CA . ASP A 1 108 ? -4.752 -9.989 5.841 1.00 95.19 108 ASP A CA 1
ATOM 842 C C . ASP A 1 108 ? -4.355 -8.554 5.493 1.00 95.19 108 ASP A C 1
ATOM 844 O O . ASP A 1 108 ? -3.958 -7.785 6.370 1.00 95.19 108 ASP A O 1
ATOM 848 N N . LEU A 1 109 ? -4.472 -8.193 4.218 1.00 96.56 109 LEU A N 1
ATOM 849 C CA . LEU A 1 109 ? -4.224 -6.845 3.718 1.00 96.56 109 LEU A CA 1
ATOM 850 C C . LEU A 1 109 ? -5.539 -6.192 3.311 1.00 96.56 109 LEU A C 1
ATOM 852 O O . LEU A 1 109 ? -6.316 -6.790 2.572 1.00 96.56 109 LEU A O 1
ATOM 856 N N . TYR A 1 110 ? -5.738 -4.946 3.723 1.00 96.06 110 TYR A N 1
ATOM 857 C CA . TYR A 1 110 ? -6.829 -4.077 3.289 1.00 96.06 110 TYR A CA 1
ATOM 858 C C . TYR A 1 110 ? -6.226 -2.848 2.615 1.00 96.06 110 TYR A C 1
ATOM 860 O O . TYR A 1 110 ? -5.241 -2.316 3.121 1.00 96.06 110 TYR A O 1
ATOM 868 N N . LEU A 1 111 ? -6.778 -2.409 1.484 1.00 96.06 111 LEU A N 1
ATOM 869 C CA . LEU A 1 111 ? -6.329 -1.206 0.780 1.00 96.06 111 LEU A CA 1
ATOM 870 C C . LEU A 1 111 ? -7.511 -0.353 0.321 1.00 96.06 111 LEU A C 1
ATOM 872 O O . LEU A 1 111 ? -8.505 -0.877 -0.185 1.00 96.06 111 LEU A O 1
ATOM 876 N N . SER A 1 112 ? -7.361 0.965 0.456 1.00 94.69 112 SER A N 1
ATOM 877 C CA . SER A 1 112 ? -8.261 1.973 -0.106 1.00 94.69 112 SER A CA 1
ATOM 878 C C . SER A 1 112 ? -7.483 3.205 -0.597 1.00 94.69 112 SER A C 1
ATOM 880 O O . SER A 1 112 ? -6.448 3.539 -0.013 1.00 94.69 112 SER A O 1
ATOM 882 N N . PRO A 1 113 ? -7.955 3.913 -1.642 1.00 93.56 113 PRO A N 1
ATOM 883 C CA . PRO A 1 113 ? -7.447 5.238 -2.009 1.00 93.56 113 PRO A CA 1
ATOM 884 C C . PRO A 1 113 ? -7.898 6.368 -1.056 1.00 93.56 113 PRO A C 1
ATOM 886 O O . PRO A 1 113 ? -7.477 7.509 -1.230 1.00 93.56 113 PRO A O 1
ATOM 889 N N . ASN A 1 114 ? -8.766 6.082 -0.078 1.00 92.25 114 ASN A N 1
ATOM 890 C CA . ASN A 1 114 ? -9.307 7.051 0.881 1.00 92.25 114 ASN A CA 1
ATOM 891 C C . ASN A 1 114 ? -8.949 6.641 2.325 1.00 92.25 114 ASN A C 1
ATOM 893 O O . ASN A 1 114 ? -9.081 5.474 2.700 1.00 92.25 114 ASN A O 1
ATOM 897 N N . ASP A 1 115 ? -8.493 7.598 3.135 1.00 91.81 115 ASP A N 1
ATOM 898 C CA . ASP A 1 115 ? -8.083 7.408 4.533 1.00 91.81 115 ASP A CA 1
ATOM 899 C C . ASP A 1 115 ? -9.259 7.152 5.479 1.00 91.81 115 ASP A C 1
ATOM 901 O O . ASP A 1 115 ? -9.084 6.535 6.529 1.00 91.81 115 ASP A O 1
ATOM 905 N N . SER A 1 116 ? -10.459 7.570 5.073 1.00 90.25 116 SER A N 1
ATOM 906 C CA . SER A 1 116 ? -11.707 7.397 5.823 1.00 90.25 116 SER A CA 1
ATOM 907 C C . SER A 1 116 ? -12.493 6.130 5.461 1.00 90.25 116 SER A C 1
ATOM 909 O O . SER A 1 116 ? -13.654 5.977 5.828 1.00 90.25 116 SER A O 1
ATOM 911 N N . SER A 1 117 ? -11.913 5.214 4.679 1.00 90.38 117 SER A N 1
ATOM 912 C CA . SER A 1 117 ? -12.642 4.004 4.277 1.00 90.38 117 SER A CA 1
ATOM 913 C C . SER A 1 117 ? -12.779 2.978 5.388 1.00 90.38 117 SER A C 1
ATOM 915 O O . SER A 1 117 ? -13.790 2.285 5.440 1.00 90.38 117 SER A O 1
ATOM 917 N N . PHE A 1 118 ? -11.767 2.841 6.241 1.00 91.38 118 PHE A N 1
ATOM 918 C CA . PHE A 1 118 ? -11.713 1.775 7.233 1.00 91.38 118 PHE A CA 1
ATOM 919 C C . PHE A 1 118 ? -11.675 2.328 8.654 1.00 91.38 118 PHE A C 1
ATOM 921 O O . PHE A 1 118 ? -10.945 3.271 8.965 1.00 91.38 118 PHE A O 1
ATOM 928 N N . VAL A 1 119 ? -12.422 1.669 9.533 1.00 92.06 119 VAL A N 1
ATOM 929 C CA . VAL A 1 119 ? -12.417 1.897 10.974 1.00 92.06 119 VAL A CA 1
ATOM 930 C C . VAL A 1 119 ? -11.899 0.635 11.647 1.00 92.06 119 VAL A C 1
ATOM 932 O O . VAL A 1 119 ? -12.319 -0.473 11.318 1.00 92.06 119 VAL A O 1
ATOM 935 N N . VAL A 1 120 ? -10.963 0.787 12.581 1.00 91.19 120 VAL A N 1
ATOM 936 C CA . VAL A 1 120 ? -10.431 -0.336 13.352 1.00 91.19 120 VAL A CA 1
ATOM 937 C C . VAL A 1 120 ? -10.965 -0.275 14.770 1.00 91.19 120 VAL A C 1
ATOM 939 O O . VAL A 1 120 ? -10.595 0.602 15.550 1.00 91.19 120 VAL A O 1
ATOM 942 N N . SER A 1 121 ? -11.834 -1.226 15.099 1.00 90.06 121 SER A N 1
ATOM 943 C CA . SER A 1 121 ? -12.365 -1.411 16.445 1.00 90.06 121 SER A CA 1
ATOM 944 C C . SER A 1 121 ? -11.473 -2.388 17.215 1.00 90.06 121 SER A C 1
ATOM 946 O O . SER A 1 121 ? -10.924 -3.338 16.653 1.00 90.06 121 SER A O 1
ATOM 948 N N . VAL A 1 122 ? -11.280 -2.149 18.512 1.00 90.06 122 VAL A N 1
ATOM 949 C CA . VAL A 1 122 ? -10.522 -3.056 19.383 1.00 90.06 122 VAL A CA 1
ATOM 950 C C . VAL A 1 122 ? -11.511 -3.766 20.284 1.00 90.06 122 VAL A C 1
ATOM 952 O O . VAL A 1 122 ? -12.259 -3.130 21.025 1.00 90.06 122 VAL A O 1
ATOM 955 N N . ASN A 1 123 ? -11.516 -5.093 20.230 1.00 89.50 123 ASN A N 1
ATOM 956 C CA . ASN A 1 123 ? -12.333 -5.891 21.126 1.00 89.50 123 ASN A CA 1
ATOM 957 C C . ASN A 1 123 ? -11.806 -5.740 22.562 1.00 89.50 123 ASN A C 1
ATOM 959 O O . ASN A 1 123 ? -10.661 -6.085 22.847 1.00 89.50 123 ASN A O 1
ATOM 963 N N . SER A 1 124 ? -12.647 -5.245 23.469 1.00 88.00 124 SER A N 1
ATOM 964 C CA . SER A 1 124 ? -12.270 -4.956 24.857 1.00 88.00 124 SER A CA 1
ATOM 965 C C . SER A 1 124 ? -11.893 -6.197 25.669 1.00 88.00 124 SER A C 1
ATOM 967 O O . SER A 1 124 ? -11.125 -6.084 26.620 1.00 88.00 124 SER A O 1
ATOM 969 N N . SER A 1 125 ? -12.407 -7.376 25.306 1.00 89.06 125 SER A N 1
ATOM 970 C CA . SER A 1 125 ? -12.149 -8.628 26.023 1.00 89.06 125 SER A CA 1
ATOM 971 C C . SER A 1 125 ? -10.902 -9.358 25.526 1.00 89.06 125 SER A C 1
ATOM 973 O O . SER A 1 125 ? -10.197 -9.961 26.328 1.00 89.06 125 SER A O 1
ATOM 975 N N . SER A 1 126 ? -10.624 -9.328 24.219 1.00 86.38 126 SER A N 1
ATOM 976 C CA . SER A 1 126 ? -9.497 -10.067 23.619 1.00 86.38 126 SER A CA 1
ATOM 977 C C . SER A 1 126 ? -8.319 -9.188 23.200 1.00 86.38 126 SER A C 1
ATOM 979 O O . SER A 1 126 ? -7.246 -9.709 22.913 1.00 86.38 126 SER A O 1
ATOM 981 N N . GLY A 1 127 ? -8.509 -7.871 23.105 1.00 86.88 127 GLY A N 1
ATOM 982 C CA . GLY A 1 127 ? -7.534 -6.955 22.512 1.00 86.88 127 GLY A CA 1
ATOM 983 C C . GLY A 1 127 ? -7.356 -7.131 21.000 1.00 86.88 127 GLY A C 1
ATOM 984 O O . GLY A 1 127 ? -6.524 -6.448 20.409 1.00 86.88 127 GLY A O 1
ATOM 985 N N . SER A 1 128 ? -8.118 -8.022 20.351 1.00 89.69 128 SER A N 1
ATOM 986 C CA . SER A 1 128 ? -8.046 -8.215 18.902 1.00 89.69 128 SER A CA 1
ATOM 987 C C . SER A 1 128 ? -8.653 -7.020 18.184 1.00 89.69 128 SER A C 1
ATOM 989 O O . SER A 1 128 ? -9.768 -6.593 18.486 1.00 89.69 128 SER A O 1
ATOM 991 N N . HIS A 1 129 ? -7.950 -6.533 17.173 1.00 92.31 129 HIS A N 1
ATOM 992 C CA . HIS A 1 129 ? -8.447 -5.509 16.279 1.00 92.31 129 HIS A CA 1
ATOM 993 C C . HIS A 1 129 ? -9.347 -6.153 15.218 1.00 92.31 129 HIS A C 1
ATOM 995 O O . HIS A 1 129 ? -9.027 -7.219 14.676 1.00 92.31 129 HIS A O 1
ATOM 1001 N N . ALA A 1 130 ? -10.463 -5.503 14.912 1.00 90.44 130 ALA A N 1
ATOM 1002 C CA . ALA A 1 130 ? -11.341 -5.820 13.799 1.00 90.44 130 ALA A CA 1
ATOM 1003 C C . ALA A 1 130 ? -11.322 -4.644 12.819 1.00 90.44 130 ALA A C 1
ATOM 1005 O O . ALA A 1 130 ? -11.471 -3.491 13.215 1.00 90.44 130 ALA A O 1
ATOM 1006 N N . VAL A 1 131 ? -11.075 -4.942 11.543 1.00 91.12 131 VAL A N 1
ATOM 1007 C CA . VAL A 1 131 ? -11.076 -3.943 10.469 1.00 91.12 131 VAL A CA 1
ATOM 1008 C C . VAL A 1 131 ? -12.465 -3.939 9.851 1.00 91.12 131 VAL A C 1
ATOM 1010 O O . VAL A 1 131 ? -12.899 -4.950 9.298 1.00 91.12 131 VAL A O 1
ATOM 1013 N N . GLU A 1 132 ? -13.150 -2.811 9.949 1.00 88.19 132 GLU A N 1
ATOM 1014 C CA . GLU A 1 132 ? -14.510 -2.609 9.464 1.00 88.19 132 GLU A CA 1
ATOM 1015 C C . GLU A 1 132 ? -14.533 -1.483 8.429 1.00 88.19 132 GLU A C 1
ATOM 1017 O O . GLU A 1 132 ? -13.647 -0.629 8.393 1.00 88.19 132 GLU A O 1
ATOM 1022 N N . LEU A 1 133 ? -15.527 -1.501 7.543 1.00 85.62 133 LEU A N 1
ATOM 1023 C CA . LEU A 1 133 ? -15.750 -0.393 6.619 1.00 85.62 133 LEU A CA 1
ATOM 1024 C C . LEU A 1 133 ? -16.470 0.733 7.364 1.00 85.62 133 LEU A C 1
ATOM 1026 O O . LEU A 1 133 ? -17.385 0.452 8.139 1.00 85.62 133 LEU A O 1
ATOM 1030 N N . ASP A 1 134 ? -16.091 1.988 7.119 1.00 87.00 134 ASP A N 1
ATOM 1031 C CA . ASP A 1 134 ? -16.745 3.114 7.780 1.00 87.00 134 ASP A CA 1
ATOM 1032 C C . ASP A 1 134 ? -18.264 3.112 7.487 1.00 87.00 134 ASP A C 1
ATOM 1034 O O . ASP A 1 134 ? -18.676 2.937 6.329 1.00 87.00 134 ASP A O 1
ATOM 1038 N N . PRO A 1 135 ? -19.117 3.333 8.509 1.00 81.00 135 PRO A N 1
ATOM 1039 C CA . PRO A 1 135 ? -20.568 3.320 8.366 1.00 81.00 135 PRO A CA 1
ATOM 1040 C C . PRO A 1 135 ? -21.133 4.173 7.233 1.00 81.00 135 PRO A C 1
ATOM 1042 O O . PRO A 1 135 ? -22.178 3.858 6.661 1.00 81.00 135 PRO A O 1
ATOM 1045 N N . THR A 1 136 ? -20.452 5.261 6.888 1.00 80.69 136 THR A N 1
ATOM 1046 C CA . THR A 1 136 ? -20.837 6.161 5.799 1.00 80.69 136 THR A CA 1
ATOM 104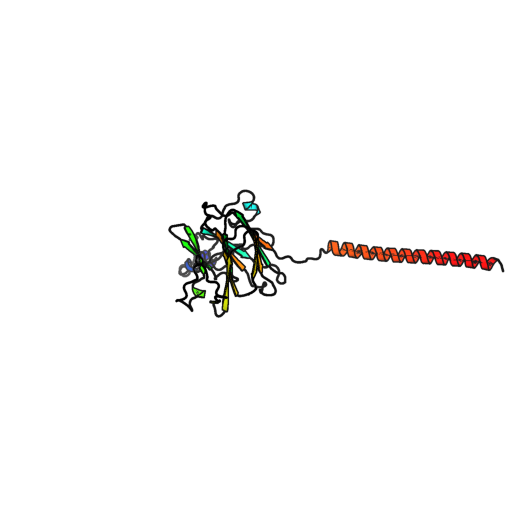7 C C . THR A 1 136 ? -20.911 5.485 4.430 1.00 80.69 136 THR A C 1
ATOM 1049 O O . THR A 1 136 ? -21.721 5.922 3.615 1.00 80.69 136 THR A O 1
ATOM 1052 N N . TYR A 1 137 ? -20.167 4.401 4.189 1.00 77.25 137 TYR A N 1
ATOM 1053 C CA . TYR A 1 137 ? -20.149 3.676 2.910 1.00 77.25 137 TYR A CA 1
ATOM 1054 C C . TYR A 1 137 ? -21.388 2.797 2.677 1.00 77.25 137 TYR A C 1
ATOM 1056 O O . TYR A 1 137 ? -21.599 2.303 1.567 1.00 77.25 137 TYR A O 1
ATOM 1064 N N . TYR A 1 138 ? -22.217 2.580 3.704 1.00 69.19 138 TYR A N 1
ATOM 1065 C CA . TYR A 1 138 ? -23.440 1.777 3.597 1.00 69.19 138 TYR A CA 1
ATOM 1066 C C . TYR A 1 138 ? -24.684 2.453 4.182 1.00 69.19 138 TYR A C 1
ATOM 1068 O O . TYR A 1 138 ? -25.739 1.824 4.249 1.00 69.19 138 TYR A O 1
ATOM 1076 N N . LYS A 1 139 ? -24.621 3.746 4.537 1.00 64.94 139 LYS A N 1
ATOM 1077 C CA . LYS A 1 139 ? -25.785 4.518 5.029 1.00 64.94 139 LYS A CA 1
ATOM 1078 C C . LYS A 1 139 ? -27.021 4.416 4.126 1.00 64.94 139 LYS A C 1
ATOM 1080 O O . LYS A 1 139 ? -28.138 4.531 4.617 1.00 64.94 139 LYS A O 1
ATOM 1085 N N . HIS A 1 140 ? -26.827 4.192 2.828 1.00 59.25 140 HIS A N 1
ATOM 1086 C CA . HIS A 1 140 ? -27.908 4.062 1.850 1.00 59.25 140 HIS A CA 1
ATOM 1087 C C . HIS A 1 140 ? -28.522 2.649 1.767 1.00 59.25 140 HIS A C 1
ATOM 1089 O O . HIS A 1 140 ? -29.561 2.489 1.139 1.00 59.25 140 HIS A O 1
ATOM 1095 N N . GLU A 1 141 ? -27.932 1.643 2.423 1.00 59.56 141 GLU A N 1
ATOM 1096 C CA . GLU A 1 141 ? -28.329 0.224 2.375 1.00 59.56 141 GLU A CA 1
ATOM 1097 C C . GLU A 1 141 ? -28.231 -0.438 3.780 1.00 59.56 141 GLU A C 1
ATOM 1099 O O . GLU A 1 141 ? -27.465 -1.383 3.983 1.00 59.56 141 GLU A O 1
ATOM 1104 N N . PRO A 1 142 ? -28.998 0.023 4.793 1.00 52.03 142 PRO A N 1
ATOM 1105 C CA . PRO A 1 142 ? -28.863 -0.411 6.195 1.00 52.03 142 PRO A CA 1
ATOM 1106 C C . PRO A 1 142 ? -29.207 -1.891 6.450 1.00 52.03 142 PRO A C 1
ATOM 1108 O O . PRO A 1 142 ? -28.809 -2.454 7.468 1.00 52.03 142 PRO A O 1
ATOM 1111 N N . PHE A 1 143 ? -29.935 -2.537 5.533 1.00 52.69 143 PHE A N 1
ATOM 1112 C CA . PHE A 1 143 ? -30.292 -3.960 5.614 1.00 52.69 143 PHE A CA 1
ATOM 1113 C C . PHE A 1 143 ? -29.249 -4.884 4.979 1.00 52.69 143 PHE A C 1
ATOM 1115 O O . PHE A 1 143 ? -29.319 -6.109 5.131 1.00 52.69 143 PHE A O 1
ATOM 1122 N N . ARG A 1 144 ? -28.264 -4.323 4.272 1.00 52.97 144 ARG A N 1
ATOM 1123 C CA . ARG A 1 144 ? -27.183 -5.091 3.672 1.00 52.97 144 ARG A CA 1
ATOM 1124 C C . ARG A 1 144 ? -26.184 -5.407 4.776 1.00 52.97 144 ARG A C 1
ATOM 1126 O O . ARG A 1 144 ? -25.293 -4.614 5.062 1.00 52.97 144 ARG A O 1
ATOM 1133 N N . LYS A 1 145 ? -26.340 -6.577 5.415 1.00 46.50 145 LYS A N 1
ATOM 1134 C CA . LYS A 1 145 ? -25.288 -7.137 6.275 1.00 46.50 145 LYS A CA 1
ATOM 1135 C C . LYS A 1 145 ? -23.988 -7.046 5.487 1.00 46.50 145 LYS A C 1
ATOM 1137 O O . LYS A 1 145 ? -23.907 -7.576 4.375 1.00 46.50 145 LYS A O 1
ATOM 1142 N N . MET A 1 146 ? -23.008 -6.344 6.051 1.00 48.09 146 MET A N 1
ATOM 1143 C CA . MET A 1 146 ? -21.637 -6.380 5.568 1.00 48.09 146 MET A CA 1
ATOM 1144 C C . MET A 1 146 ? -21.317 -7.854 5.284 1.00 48.09 146 MET A C 1
ATOM 1146 O O . MET A 1 146 ? -21.634 -8.691 6.141 1.00 48.09 146 MET A O 1
ATOM 1150 N N . PRO A 1 147 ? -20.790 -8.232 4.102 1.00 49.88 147 PRO A N 1
ATOM 1151 C CA . PRO A 1 147 ? -20.201 -9.550 3.983 1.00 49.88 147 PRO A CA 1
ATOM 1152 C C . PRO A 1 147 ? -19.151 -9.575 5.082 1.00 49.88 147 PRO A C 1
ATOM 1154 O O . PRO A 1 147 ? -18.182 -8.819 5.016 1.00 49.88 147 PRO A O 1
ATOM 1157 N N . SER A 1 148 ? -19.426 -10.326 6.154 1.00 44.50 148 SER A N 1
ATOM 1158 C CA . SER A 1 148 ? -18.480 -10.471 7.246 1.00 44.50 148 SER A CA 1
ATOM 1159 C C . SER A 1 148 ? -17.152 -10.770 6.585 1.00 44.50 148 SER A C 1
ATOM 1161 O O . SER A 1 148 ? -17.067 -11.650 5.723 1.00 44.50 148 SER A O 1
ATOM 1163 N N . PHE A 1 149 ? -16.128 -10.003 6.932 1.00 52.88 149 PHE A N 1
ATOM 1164 C CA . PHE A 1 149 ? -14.810 -10.296 6.421 1.00 52.88 149 PHE A CA 1
ATOM 1165 C C . PHE A 1 149 ? -14.352 -11.711 6.890 1.00 52.88 149 PHE A C 1
ATOM 1167 O O . PHE A 1 149 ? -13.514 -12.336 6.243 1.00 52.88 149 PHE A O 1
ATOM 1174 N N . ASP A 1 150 ? -14.999 -12.310 7.890 1.00 46.22 150 ASP A N 1
ATOM 1175 C CA . ASP A 1 150 ? -14.811 -13.718 8.271 1.00 46.22 150 ASP A CA 1
ATOM 1176 C C . ASP A 1 150 ? -15.721 -14.720 7.520 1.00 46.22 150 ASP A C 1
ATOM 1178 O O . ASP A 1 150 ? -15.616 -15.927 7.721 1.00 46.22 150 ASP A O 1
ATOM 1182 N N . GLY A 1 151 ? -16.616 -14.261 6.639 1.00 46.06 151 GLY A N 1
ATOM 1183 C CA . GLY A 1 151 ? -17.539 -15.104 5.875 1.00 46.06 151 GLY A CA 1
ATOM 1184 C C . GLY A 1 151 ? -17.029 -15.499 4.484 1.00 46.06 151 GLY A C 1
ATOM 1185 O O . GLY A 1 151 ? -16.312 -14.750 3.815 1.00 46.06 151 GLY A O 1
ATOM 1186 N N . HIS A 1 152 ? -17.455 -16.671 4.002 1.00 42.56 152 HIS A N 1
ATOM 1187 C CA . HIS A 1 152 ? -17.364 -17.028 2.585 1.00 42.56 152 HIS A CA 1
ATOM 1188 C C . HIS A 1 152 ? -18.241 -16.058 1.780 1.00 42.56 152 HIS A C 1
ATOM 1190 O O . HIS A 1 152 ? -19.469 -16.123 1.845 1.00 42.56 152 HIS A O 1
ATOM 1196 N N . ILE A 1 153 ? -17.623 -15.145 1.030 1.00 50.94 153 ILE A N 1
ATOM 1197 C CA . ILE A 1 153 ? -18.345 -14.354 0.033 1.00 50.94 153 ILE A CA 1
ATOM 1198 C C . ILE A 1 153 ? -18.684 -15.317 -1.117 1.00 50.94 153 ILE A C 1
ATOM 1200 O O . ILE A 1 153 ? -17.760 -15.929 -1.658 1.00 50.94 153 ILE A O 1
ATOM 1204 N N . PRO A 1 154 ? -19.968 -15.522 -1.467 1.00 44.94 154 PRO A N 1
ATOM 1205 C CA . PRO A 1 154 ? -20.321 -16.331 -2.629 1.00 44.94 154 PRO A CA 1
ATOM 1206 C C . PRO A 1 154 ? -19.697 -15.717 -3.888 1.00 44.94 154 PRO A C 1
ATOM 1208 O O . PRO A 1 154 ? -19.588 -14.496 -3.972 1.00 44.94 154 PRO A O 1
ATOM 1211 N N . GLU A 1 155 ? -19.331 -16.547 -4.870 1.00 47.75 155 GLU A N 1
ATOM 1212 C CA . GLU A 1 155 ? -18.736 -16.184 -6.175 1.00 47.75 155 GLU A CA 1
ATOM 1213 C C . GLU A 1 155 ? -19.652 -15.317 -7.073 1.00 47.75 155 GLU A C 1
ATOM 1215 O O . GLU A 1 155 ? -19.644 -15.415 -8.299 1.00 47.75 155 GLU A O 1
ATOM 1220 N N . LYS A 1 156 ? -20.499 -14.460 -6.497 1.00 46.56 156 LYS A N 1
ATOM 1221 C CA . LYS A 1 156 ? -21.257 -13.477 -7.259 1.00 46.56 156 LYS A CA 1
ATOM 1222 C C . LYS A 1 156 ? -20.341 -12.311 -7.633 1.00 46.56 156 LYS A C 1
ATOM 1224 O O . LYS A 1 156 ? -19.646 -11.766 -6.772 1.00 46.56 156 LYS A O 1
ATOM 1229 N N . PRO A 1 157 ? -20.345 -11.893 -8.906 1.00 47.22 157 PRO A N 1
ATOM 1230 C CA . PRO A 1 157 ? -19.448 -10.862 -9.379 1.00 47.22 157 PRO A CA 1
ATOM 1231 C C . PRO A 1 157 ? -19.890 -9.513 -8.810 1.00 47.22 157 PRO A C 1
ATOM 1233 O O . PRO A 1 157 ? -21.027 -9.095 -9.001 1.00 47.22 157 PRO A O 1
ATOM 1236 N N . ARG A 1 158 ? -18.945 -8.814 -8.176 1.00 52.12 158 ARG A N 1
ATOM 1237 C CA . ARG A 1 158 ? -18.958 -7.358 -7.960 1.00 52.12 158 ARG A CA 1
ATOM 1238 C C . ARG A 1 158 ? -20.078 -6.852 -7.046 1.00 52.12 158 ARG A C 1
ATOM 1240 O O . ARG A 1 158 ? -21.111 -6.361 -7.485 1.00 52.12 158 ARG A O 1
ATOM 1247 N N . GLN A 1 159 ? -19.799 -6.868 -5.748 1.00 58.44 159 GLN A N 1
ATOM 1248 C CA . GLN A 1 159 ? -20.523 -6.042 -4.792 1.00 58.44 159 GLN A CA 1
ATOM 1249 C C . GLN A 1 159 ? -19.960 -4.613 -4.851 1.00 58.44 159 GLN A C 1
ATOM 1251 O O . GLN A 1 159 ? -18.791 -4.396 -4.527 1.00 58.44 159 GLN A O 1
ATOM 1256 N N . SER A 1 160 ? -20.765 -3.654 -5.311 1.00 58.16 160 SER A N 1
ATOM 1257 C CA . SER A 1 160 ? -20.433 -2.229 -5.260 1.00 58.16 160 SER A CA 1
ATOM 1258 C C . SER A 1 160 ? -21.122 -1.520 -4.094 1.00 58.16 160 SER A C 1
ATOM 1260 O O . SER A 1 160 ? -22.207 -1.918 -3.650 1.00 58.16 160 SER A O 1
ATOM 1262 N N . TRP A 1 161 ? -20.438 -0.501 -3.576 1.00 63.53 161 TRP A N 1
ATOM 1263 C CA . TRP A 1 161 ? -20.841 0.342 -2.449 1.00 63.53 161 TRP A CA 1
ATOM 1264 C C . TRP A 1 161 ? -20.766 1.809 -2.861 1.00 63.53 161 TRP A C 1
ATOM 1266 O O . TRP A 1 161 ? -19.959 2.152 -3.718 1.00 63.53 161 TRP A O 1
ATOM 1276 N N . TYR A 1 162 ? -21.573 2.677 -2.256 1.00 61.19 162 TYR A N 1
ATOM 1277 C CA . TYR A 1 162 ? -21.594 4.101 -2.592 1.00 61.19 162 TYR A CA 1
ATOM 1278 C C . TYR A 1 162 ? -21.124 4.934 -1.405 1.00 61.19 162 TYR A C 1
ATOM 1280 O O . TYR A 1 162 ? -21.675 4.824 -0.312 1.00 61.19 162 TYR A O 1
ATOM 1288 N N . TYR A 1 163 ? -20.147 5.805 -1.639 1.00 63.59 163 TYR A N 1
ATOM 1289 C CA . TYR A 1 163 ? -19.706 6.811 -0.679 1.00 63.59 163 TYR A CA 1
ATOM 1290 C C . TYR A 1 163 ? -19.577 8.155 -1.382 1.00 63.59 163 TYR A C 1
ATOM 1292 O O . TYR A 1 163 ? -18.966 8.235 -2.443 1.00 63.59 163 TYR A O 1
ATOM 1300 N N . ASP A 1 164 ? -20.187 9.191 -0.806 1.00 63.19 164 ASP A N 1
ATOM 1301 C CA . ASP A 1 164 ? -20.206 10.553 -1.355 1.00 63.19 164 ASP A CA 1
ATOM 1302 C C . ASP A 1 164 ? -20.532 10.601 -2.864 1.00 63.19 164 ASP A C 1
ATOM 1304 O O . ASP A 1 164 ? -19.854 11.233 -3.669 1.00 63.19 164 ASP A O 1
ATOM 1308 N N . LYS A 1 165 ? -21.573 9.854 -3.270 1.00 70.06 165 LYS A N 1
ATOM 1309 C CA . LYS A 1 165 ? -22.036 9.698 -4.669 1.00 70.06 165 LYS A CA 1
ATOM 1310 C C . LYS A 1 165 ? -21.056 8.985 -5.617 1.00 70.06 165 LYS A C 1
ATOM 1312 O O . LYS A 1 165 ? -21.365 8.850 -6.799 1.00 70.06 165 LYS A O 1
ATOM 1317 N N . LEU A 1 166 ? -19.923 8.491 -5.126 1.00 77.31 166 LEU A N 1
ATOM 1318 C CA . LEU A 1 166 ? -18.970 7.682 -5.882 1.00 77.31 166 LEU A CA 1
ATOM 1319 C C . LEU A 1 166 ? -19.192 6.194 -5.614 1.00 77.31 166 LEU A C 1
ATOM 1321 O O . LEU A 1 166 ? -19.353 5.766 -4.471 1.00 77.31 166 LEU A O 1
ATOM 1325 N N . GLU A 1 167 ? -19.171 5.395 -6.678 1.00 79.56 167 GLU A N 1
ATOM 1326 C CA . GLU A 1 167 ? -19.246 3.939 -6.585 1.00 79.56 167 GLU A CA 1
ATOM 1327 C C . GLU A 1 167 ? -17.854 3.349 -6.326 1.00 79.56 167 GLU A C 1
ATOM 1329 O O . GLU A 1 167 ? -16.913 3.574 -7.091 1.00 79.56 167 GLU A O 1
ATOM 1334 N N . TYR A 1 168 ? -17.735 2.572 -5.254 1.00 83.06 168 TYR A N 1
ATOM 1335 C CA . TYR A 1 168 ? -16.566 1.793 -4.875 1.00 83.06 168 TYR A CA 1
ATOM 1336 C C . TYR A 1 168 ? -16.798 0.317 -5.189 1.00 83.06 168 TYR A C 1
ATOM 1338 O O . TYR A 1 168 ? -17.807 -0.276 -4.806 1.00 83.06 168 TYR A O 1
ATOM 1346 N N . THR A 1 169 ? -15.835 -0.308 -5.861 1.00 82.88 169 THR A N 1
ATOM 1347 C CA . THR A 1 169 ? -15.845 -1.757 -6.091 1.00 82.88 169 THR A CA 1
ATOM 1348 C C . THR A 1 169 ? -15.170 -2.472 -4.925 1.00 82.88 169 THR A C 1
ATOM 1350 O O . THR A 1 169 ? -14.019 -2.172 -4.618 1.00 82.88 169 THR A O 1
ATOM 1353 N N . LEU A 1 170 ? -15.836 -3.461 -4.324 1.00 82.00 170 LEU A N 1
ATOM 1354 C CA . LEU A 1 170 ? -15.182 -4.388 -3.401 1.00 82.00 170 LEU A CA 1
ATOM 1355 C C . LEU A 1 170 ? -14.446 -5.473 -4.196 1.00 82.00 170 LEU A C 1
ATOM 1357 O O . LEU A 1 170 ? -15.042 -6.139 -5.046 1.00 82.00 170 LEU A O 1
ATOM 1361 N N . ALA A 1 171 ? -13.165 -5.665 -3.903 1.00 84.31 171 ALA A N 1
ATOM 1362 C CA . ALA A 1 171 ? -12.370 -6.754 -4.445 1.00 84.31 171 ALA A CA 1
ATOM 1363 C C . ALA A 1 171 ? -11.778 -7.568 -3.297 1.00 84.31 171 ALA A C 1
ATOM 1365 O O . ALA A 1 171 ? -11.067 -7.034 -2.451 1.00 84.31 171 ALA A O 1
ATOM 1366 N N . ASP A 1 172 ? -12.086 -8.859 -3.264 1.00 83.88 172 ASP A N 1
ATOM 1367 C CA . ASP A 1 172 ? -11.662 -9.763 -2.205 1.00 83.88 172 ASP A CA 1
ATOM 1368 C C . ASP A 1 172 ? -10.930 -10.958 -2.808 1.00 83.88 172 ASP A C 1
ATOM 1370 O O . ASP A 1 172 ? -11.492 -11.722 -3.591 1.00 83.88 172 ASP A O 1
ATOM 1374 N N . TYR A 1 173 ? -9.666 -11.101 -2.435 1.00 86.69 173 TYR A N 1
ATOM 1375 C CA . TYR A 1 173 ? -8.775 -12.143 -2.915 1.00 86.69 173 TYR A CA 1
ATOM 1376 C C . TYR A 1 173 ? -8.339 -13.021 -1.751 1.00 86.69 173 TYR A C 1
ATOM 1378 O O . TYR A 1 173 ? -8.163 -12.551 -0.631 1.00 86.69 173 TYR A O 1
ATOM 1386 N N . THR A 1 174 ? -8.099 -14.299 -2.020 1.00 89.81 174 THR A N 1
ATOM 1387 C CA . THR A 1 174 ? -7.349 -15.173 -1.110 1.00 89.81 174 THR A CA 1
ATOM 1388 C C . THR A 1 174 ? -5.964 -15.389 -1.701 1.00 89.81 174 THR A C 1
ATOM 1390 O O . THR A 1 174 ? -5.834 -15.652 -2.898 1.00 89.81 174 THR A O 1
ATOM 1393 N N . ALA A 1 175 ? -4.931 -15.206 -0.883 1.00 91.00 175 ALA A N 1
ATOM 1394 C CA . ALA A 1 175 ? -3.553 -15.352 -1.313 1.00 91.00 175 ALA A CA 1
ATOM 1395 C C . ALA A 1 175 ? -3.243 -16.803 -1.708 1.00 91.00 175 ALA A C 1
ATOM 1397 O O . ALA A 1 175 ? -3.781 -17.756 -1.145 1.00 91.00 175 ALA A O 1
ATOM 1398 N N . LYS A 1 176 ? -2.362 -16.938 -2.697 1.00 89.12 176 LYS A N 1
ATOM 1399 C CA . LYS A 1 176 ? -1.784 -18.201 -3.165 1.00 89.12 176 LYS A CA 1
ATOM 1400 C C . LYS A 1 176 ? -0.530 -18.539 -2.356 1.00 89.12 176 LYS A C 1
ATOM 1402 O O . LYS A 1 176 ? 0.062 -17.649 -1.747 1.00 89.12 176 LYS A O 1
ATOM 1407 N N . ASP A 1 177 ? -0.089 -19.793 -2.433 1.00 79.62 177 ASP A N 1
ATOM 1408 C CA . ASP A 1 177 ? 0.979 -20.317 -1.573 1.00 79.62 177 ASP A CA 1
ATOM 1409 C C . ASP A 1 177 ? 2.322 -19.584 -1.719 1.00 79.62 177 ASP A C 1
ATOM 1411 O O . ASP A 1 177 ? 2.865 -19.126 -0.725 1.00 79.62 177 ASP A O 1
ATOM 1415 N N . LEU A 1 178 ? 2.872 -19.431 -2.931 1.00 89.62 178 LEU A N 1
ATOM 1416 C CA . LEU A 1 178 ? 4.226 -18.871 -3.112 1.00 89.62 178 LEU A CA 1
ATOM 1417 C C . LEU A 1 178 ? 4.250 -17.353 -3.314 1.00 89.62 178 LEU A C 1
ATOM 1419 O O . LEU A 1 178 ? 4.981 -16.633 -2.634 1.00 89.62 178 LEU A O 1
ATOM 1423 N N . ALA A 1 179 ? 3.482 -16.870 -4.287 1.00 93.44 179 ALA A N 1
ATOM 1424 C CA . ALA A 1 179 ? 3.387 -15.458 -4.611 1.00 93.44 179 ALA A CA 1
ATOM 1425 C C . ALA A 1 179 ? 1.989 -15.138 -5.143 1.00 93.44 179 ALA A C 1
ATOM 1427 O O . ALA A 1 179 ? 1.447 -15.844 -5.997 1.00 93.44 179 ALA A O 1
ATOM 1428 N N . THR A 1 180 ? 1.415 -14.051 -4.642 1.00 94.00 180 THR A N 1
ATOM 1429 C CA . THR A 1 180 ? 0.121 -13.526 -5.072 1.00 94.00 180 THR A CA 1
ATOM 1430 C C . THR A 1 180 ? 0.353 -12.235 -5.836 1.00 94.00 180 THR A C 1
ATOM 1432 O O . THR A 1 180 ? 1.011 -11.328 -5.335 1.00 94.00 180 THR A O 1
ATOM 1435 N N . TYR A 1 181 ? -0.190 -12.146 -7.045 1.00 95.31 181 TYR A N 1
ATOM 1436 C CA . TYR A 1 181 ? -0.120 -10.951 -7.878 1.00 95.31 181 TYR A CA 1
ATOM 1437 C C . TYR A 1 181 ? -1.527 -10.399 -8.032 1.00 95.31 181 TYR A C 1
ATOM 1439 O O . TYR A 1 181 ? -2.429 -11.127 -8.447 1.00 95.31 181 TYR A O 1
ATOM 1447 N N . VAL A 1 182 ? -1.713 -9.134 -7.673 1.00 94.25 182 VAL A N 1
ATOM 1448 C CA . VAL A 1 182 ? -2.999 -8.444 -7.788 1.00 94.25 182 VAL A CA 1
ATOM 1449 C C . VAL A 1 182 ? -2.761 -7.125 -8.503 1.00 94.25 182 VAL A C 1
ATOM 1451 O O . VAL A 1 182 ? -1.897 -6.346 -8.108 1.00 94.25 182 VAL A O 1
ATOM 1454 N N . THR A 1 183 ? -3.534 -6.863 -9.549 1.00 94.56 183 THR A N 1
ATOM 1455 C CA . THR A 1 183 ? -3.529 -5.575 -10.244 1.00 94.56 183 THR A CA 1
ATOM 1456 C C . THR A 1 183 ? -4.816 -4.843 -9.914 1.00 94.56 183 THR A C 1
ATOM 1458 O O . THR A 1 183 ? -5.904 -5.396 -10.052 1.00 94.56 183 THR A O 1
ATOM 1461 N N . VAL A 1 184 ? -4.688 -3.603 -9.451 1.00 92.94 184 VAL A N 1
ATOM 1462 C CA . VAL A 1 184 ? -5.821 -2.758 -9.080 1.00 92.94 184 VAL A CA 1
ATOM 1463 C C . VAL A 1 184 ? -6.229 -1.934 -10.289 1.00 92.94 184 VAL A C 1
ATOM 1465 O O . VAL A 1 184 ? -5.692 -0.857 -10.538 1.00 92.94 184 VAL A O 1
ATOM 1468 N N . ASP A 1 185 ? -7.181 -2.463 -11.046 1.00 89.56 185 ASP A N 1
ATOM 1469 C CA . ASP A 1 185 ? -7.630 -1.935 -12.334 1.00 89.56 185 ASP A CA 1
ATOM 1470 C C . ASP A 1 185 ? -8.754 -0.886 -12.236 1.00 89.56 185 ASP A C 1
ATOM 1472 O O . ASP A 1 185 ? -9.326 -0.472 -13.244 1.00 89.56 185 ASP A O 1
ATOM 1476 N N . LYS A 1 186 ? -9.072 -0.422 -11.023 1.00 89.31 186 LYS A N 1
ATOM 1477 C CA . LYS A 1 186 ? -10.143 0.546 -10.756 1.00 89.31 186 LYS A CA 1
ATOM 1478 C C . LYS A 1 186 ? -9.699 1.620 -9.772 1.00 89.31 186 LYS A C 1
ATOM 1480 O O . LYS A 1 186 ? -9.115 1.282 -8.749 1.00 89.31 186 LYS A O 1
ATOM 1485 N N . LYS A 1 187 ? -10.064 2.881 -10.042 1.00 89.38 187 LYS A N 1
ATOM 1486 C CA . LYS A 1 187 ? -9.781 4.044 -9.175 1.00 89.38 187 LYS A CA 1
ATOM 1487 C C . LYS A 1 187 ? -10.405 3.903 -7.781 1.00 89.38 187 LYS A C 1
ATOM 1489 O O . LYS A 1 187 ? -9.701 3.944 -6.782 1.00 89.38 187 LYS A O 1
ATOM 1494 N N . ASN A 1 188 ? -11.717 3.679 -7.721 1.00 88.38 188 ASN A N 1
ATOM 1495 C CA . ASN A 1 188 ? -12.473 3.592 -6.469 1.00 88.38 188 ASN A CA 1
ATOM 1496 C C . ASN A 1 188 ? -12.630 2.126 -6.061 1.00 88.38 188 ASN A C 1
ATOM 1498 O O . ASN A 1 188 ? -13.592 1.451 -6.443 1.00 88.38 188 ASN A O 1
ATOM 1502 N N . ILE A 1 189 ? -11.650 1.605 -5.329 1.00 88.19 189 ILE A N 1
ATOM 1503 C CA . ILE A 1 189 ? -11.613 0.200 -4.926 1.00 88.19 189 ILE A CA 1
ATOM 1504 C C . ILE A 1 189 ? -11.422 0.058 -3.421 1.00 88.19 189 ILE A C 1
ATOM 1506 O O . ILE A 1 189 ? -10.622 0.756 -2.806 1.00 88.19 189 ILE A O 1
ATOM 1510 N N . LEU A 1 190 ? -12.157 -0.885 -2.848 1.00 91.12 190 LEU A N 1
ATOM 1511 C CA . LEU A 1 190 ? -11.943 -1.399 -1.506 1.00 91.12 190 LEU A CA 1
ATOM 1512 C C . LEU A 1 190 ? -11.375 -2.802 -1.684 1.00 91.12 190 LEU A C 1
ATOM 1514 O O . LEU A 1 190 ? -12.085 -3.720 -2.098 1.00 91.12 190 LEU A O 1
ATOM 1518 N N . LEU A 1 191 ? -10.074 -2.947 -1.470 1.00 91.88 191 LEU A N 1
ATOM 1519 C CA . LEU A 1 191 ? -9.366 -4.195 -1.710 1.00 91.88 191 LEU A CA 1
ATOM 1520 C C . LEU A 1 191 ? -9.129 -4.930 -0.398 1.00 91.88 191 LEU A C 1
ATOM 1522 O O . LEU A 1 191 ? -8.700 -4.333 0.587 1.00 91.88 191 LEU A O 1
ATOM 1526 N N . ARG A 1 192 ? -9.303 -6.247 -0.438 1.00 92.38 192 ARG A N 1
ATOM 1527 C CA . ARG A 1 192 ? -8.865 -7.163 0.600 1.00 92.38 192 ARG A CA 1
ATOM 1528 C C . ARG A 1 192 ? -8.107 -8.347 0.011 1.00 92.38 192 ARG A C 1
ATOM 1530 O O . ARG A 1 192 ? -8.550 -8.943 -0.967 1.00 92.38 192 ARG A O 1
ATOM 1537 N N . VAL A 1 193 ? -6.995 -8.718 0.635 1.00 93.88 193 VAL A N 1
ATOM 1538 C CA . VAL A 1 193 ? -6.253 -9.949 0.345 1.00 93.88 193 VAL A CA 1
ATOM 1539 C C . VAL A 1 193 ? -6.131 -10.755 1.633 1.00 93.88 193 VAL A C 1
ATOM 1541 O O . VAL A 1 193 ? -5.517 -10.298 2.592 1.00 93.88 193 VAL A O 1
ATOM 1544 N N . ARG A 1 194 ? -6.731 -11.944 1.656 1.00 92.38 194 ARG A N 1
ATOM 1545 C CA . ARG A 1 194 ? -6.795 -12.835 2.817 1.00 92.38 194 ARG A CA 1
ATOM 1546 C C . ARG A 1 194 ? -5.669 -13.860 2.838 1.00 92.38 194 ARG A C 1
ATOM 1548 O O . ARG A 1 194 ? -5.263 -14.342 1.783 1.00 92.38 194 ARG A O 1
ATOM 1555 N N . ASN A 1 195 ? -5.268 -14.279 4.037 1.00 92.19 195 ASN A N 1
ATOM 1556 C CA . ASN A 1 195 ? -4.331 -15.386 4.272 1.00 92.19 195 ASN A CA 1
ATOM 1557 C C . ASN A 1 195 ? -2.989 -15.238 3.531 1.00 92.19 195 ASN A C 1
ATOM 1559 O O . ASN A 1 195 ? -2.463 -16.206 2.982 1.00 92.19 195 ASN A O 1
ATOM 1563 N N . LEU A 1 196 ? -2.421 -14.035 3.498 1.00 94.62 196 LEU A N 1
ATOM 1564 C CA . LEU A 1 196 ? -1.105 -13.829 2.910 1.00 94.62 196 LEU A CA 1
ATOM 1565 C C . LEU A 1 196 ? -0.027 -14.447 3.809 1.00 94.62 196 LEU A C 1
ATOM 1567 O O . LEU A 1 196 ? 0.164 -13.988 4.932 1.00 94.62 196 LEU A O 1
ATOM 1571 N N . ARG A 1 197 ? 0.672 -15.473 3.307 1.00 93.62 197 ARG A N 1
ATOM 1572 C CA . ARG A 1 197 ? 1.734 -16.204 4.032 1.00 93.62 197 ARG A CA 1
ATOM 1573 C C . ARG A 1 197 ? 3.142 -16.000 3.482 1.00 93.62 197 ARG A C 1
ATOM 1575 O O . ARG A 1 197 ? 4.101 -16.128 4.231 1.00 93.62 197 ARG A O 1
ATOM 1582 N N . ASN A 1 198 ? 3.249 -15.667 2.197 1.00 94.69 198 ASN A N 1
ATOM 1583 C CA . ASN A 1 198 ? 4.524 -15.485 1.511 1.00 94.69 198 ASN A CA 1
ATOM 1584 C C . ASN A 1 198 ? 4.583 -14.068 0.921 1.00 94.69 198 ASN A C 1
ATOM 1586 O O . ASN A 1 198 ? 4.548 -13.085 1.658 1.00 94.69 198 ASN A O 1
ATOM 1590 N N . ARG A 1 199 ? 4.645 -13.939 -0.409 1.00 97.06 199 ARG A N 1
ATOM 1591 C CA . ARG A 1 199 ? 4.795 -12.652 -1.095 1.00 97.06 199 ARG A CA 1
ATOM 1592 C C . ARG A 1 199 ? 3.495 -12.198 -1.751 1.00 97.06 199 ARG A C 1
ATOM 1594 O O . ARG A 1 199 ? 2.877 -12.949 -2.502 1.00 97.06 199 ARG A O 1
ATOM 1601 N N . LEU A 1 200 ? 3.126 -10.941 -1.542 1.00 97.81 200 LEU A N 1
ATOM 1602 C CA . LEU A 1 200 ? 2.123 -10.229 -2.332 1.00 97.81 200 LEU A CA 1
ATOM 1603 C C . LEU A 1 200 ? 2.816 -9.148 -3.150 1.00 97.81 200 LEU A C 1
ATOM 1605 O O . LEU A 1 200 ? 3.587 -8.360 -2.609 1.00 97.81 200 LEU A O 1
ATOM 1609 N N . VAL A 1 201 ? 2.500 -9.093 -4.438 1.00 97.12 201 VAL A N 1
ATOM 1610 C CA . VAL A 1 201 ? 2.852 -7.989 -5.327 1.00 97.12 201 VAL A CA 1
ATOM 1611 C C . VAL A 1 201 ? 1.557 -7.348 -5.802 1.00 97.12 201 VAL A C 1
ATOM 1613 O O . VAL A 1 201 ? 0.810 -7.922 -6.595 1.00 97.12 201 VAL A O 1
ATOM 1616 N N . LEU A 1 202 ? 1.292 -6.154 -5.291 1.00 96.69 202 LEU A N 1
ATOM 1617 C CA . LEU A 1 202 ? 0.122 -5.358 -5.609 1.00 96.69 202 LEU A CA 1
ATOM 1618 C C . LEU A 1 202 ? 0.518 -4.232 -6.562 1.00 96.69 202 LEU A C 1
ATOM 1620 O O . LEU A 1 202 ? 1.306 -3.357 -6.209 1.00 96.69 202 LEU A O 1
ATOM 1624 N N . THR A 1 203 ? -0.006 -4.262 -7.782 1.00 96.56 203 THR A N 1
ATOM 1625 C CA . THR A 1 203 ? 0.282 -3.266 -8.819 1.00 96.56 203 THR A CA 1
ATOM 1626 C C . THR A 1 203 ? -0.844 -2.245 -8.905 1.00 96.56 203 THR A C 1
ATOM 1628 O O . THR A 1 203 ? -2.003 -2.616 -9.088 1.00 96.56 203 THR A O 1
ATOM 1631 N N . LEU A 1 204 ? -0.487 -0.964 -8.811 1.00 95.50 204 LEU A N 1
ATOM 1632 C CA . LEU A 1 204 ? -1.370 0.189 -8.979 1.00 95.50 204 LEU A CA 1
ATOM 1633 C C . LEU A 1 204 ? -0.927 0.927 -10.257 1.00 95.50 204 LEU A C 1
ATOM 1635 O O . LEU A 1 204 ? 0.078 1.648 -10.224 1.00 95.50 204 LEU A O 1
ATOM 1639 N N . PRO A 1 205 ? -1.607 0.706 -11.397 1.00 95.31 205 PRO A N 1
ATOM 1640 C CA . PRO A 1 205 ? -1.188 1.276 -12.672 1.00 95.31 205 PRO A CA 1
ATOM 1641 C C . PRO A 1 205 ? -1.389 2.792 -12.733 1.00 95.31 205 PRO A C 1
ATOM 1643 O O . PRO A 1 205 ? -2.472 3.292 -12.420 1.00 95.31 205 PRO A O 1
ATOM 1646 N N . HIS A 1 206 ? -0.383 3.529 -13.203 1.00 94.06 206 HIS A N 1
ATOM 1647 C CA . HIS A 1 206 ? -0.455 4.993 -13.318 1.00 94.06 206 HIS A CA 1
ATOM 1648 C C . HIS A 1 206 ? -1.452 5.472 -14.386 1.00 94.06 206 HIS A C 1
ATOM 1650 O O . HIS A 1 206 ? -1.936 6.595 -14.329 1.00 94.06 206 HIS A O 1
ATOM 1656 N N . THR A 1 207 ? -1.784 4.622 -15.361 1.00 93.62 207 THR A N 1
ATOM 1657 C CA . THR A 1 207 ? -2.798 4.915 -16.388 1.00 93.62 207 THR A CA 1
ATOM 1658 C C . THR A 1 207 ? -4.220 4.900 -15.833 1.00 93.62 207 THR A C 1
ATOM 1660 O O . THR A 1 207 ? -5.131 5.456 -16.445 1.00 93.62 207 THR A O 1
ATOM 1663 N N . ILE A 1 208 ? -4.415 4.255 -14.682 1.00 92.62 208 ILE A N 1
ATOM 1664 C CA . ILE A 1 208 ? -5.716 4.078 -14.042 1.00 92.62 208 ILE A CA 1
ATOM 1665 C C . ILE A 1 208 ? -5.856 5.040 -12.872 1.00 92.62 208 ILE A C 1
ATOM 1667 O O . ILE A 1 208 ? -6.912 5.641 -12.726 1.00 92.62 208 ILE A O 1
ATOM 1671 N N . HIS A 1 209 ? -4.819 5.200 -12.050 1.00 92.00 209 HIS A N 1
ATOM 1672 C CA . HIS A 1 209 ? -4.864 6.000 -10.824 1.00 92.00 209 HIS A CA 1
ATOM 1673 C C . HIS A 1 209 ? -4.237 7.383 -11.012 1.00 92.00 209 HIS A C 1
ATOM 1675 O O . HIS A 1 209 ? -3.174 7.516 -11.609 1.00 92.00 209 HIS A O 1
ATOM 1681 N N . GLU A 1 210 ? -4.851 8.419 -10.439 1.00 90.62 210 GLU A N 1
ATOM 1682 C CA . GLU A 1 210 ? -4.318 9.788 -10.464 1.00 90.62 210 GLU A CA 1
ATOM 1683 C C . GLU A 1 210 ? -3.262 9.981 -9.369 1.00 90.62 210 GLU A C 1
ATOM 1685 O O . GLU A 1 210 ? -3.501 10.576 -8.319 1.00 90.62 210 GLU A O 1
ATOM 1690 N N . LEU A 1 211 ? -2.056 9.472 -9.629 1.00 89.69 211 LEU A N 1
ATOM 1691 C CA . LEU A 1 211 ? -0.957 9.423 -8.656 1.00 89.69 211 LEU A CA 1
ATOM 1692 C C . LEU A 1 211 ? -0.494 10.802 -8.144 1.00 89.69 211 LEU A C 1
ATOM 1694 O O . LEU A 1 211 ? 0.225 10.866 -7.151 1.00 89.69 211 LEU A O 1
ATOM 1698 N N . THR A 1 212 ? -0.919 11.896 -8.787 1.00 87.38 212 THR A N 1
ATOM 1699 C CA . THR A 1 212 ? -0.656 13.283 -8.364 1.00 87.38 212 THR A CA 1
ATOM 1700 C C . THR A 1 212 ? -1.250 13.621 -7.008 1.00 87.38 212 THR A C 1
ATOM 1702 O O . THR A 1 212 ? -0.629 14.346 -6.233 1.00 87.38 212 THR A O 1
ATOM 1705 N N . HIS A 1 213 ? -2.437 13.094 -6.722 1.00 84.50 213 HIS A N 1
ATOM 1706 C CA . HIS A 1 213 ? -3.187 13.416 -5.510 1.00 84.50 213 HIS A CA 1
ATOM 1707 C C . HIS A 1 213 ? -3.612 12.164 -4.746 1.00 84.50 213 HIS A C 1
ATOM 1709 O O . HIS A 1 213 ? -3.812 12.224 -3.533 1.00 84.50 213 HIS A O 1
ATOM 1715 N N . THR A 1 214 ? -3.748 11.029 -5.435 1.00 91.31 214 THR A N 1
ATOM 1716 C CA . THR A 1 214 ? -4.172 9.779 -4.817 1.00 91.31 214 THR A CA 1
ATOM 1717 C C . THR A 1 214 ? -3.039 9.177 -3.999 1.00 91.31 214 THR A C 1
ATOM 1719 O O . THR A 1 214 ? -1.955 8.888 -4.502 1.00 91.31 214 THR A O 1
ATOM 1722 N N . LYS A 1 215 ? -3.330 8.936 -2.724 1.00 93.50 215 LYS A N 1
ATOM 1723 C CA . LYS A 1 215 ? -2.498 8.148 -1.817 1.00 93.50 215 LYS A CA 1
ATOM 1724 C C . LYS A 1 215 ? -3.211 6.836 -1.541 1.00 93.50 215 LYS A C 1
ATOM 1726 O O . LYS A 1 215 ? -4.427 6.756 -1.680 1.00 93.50 215 LYS A O 1
ATOM 1731 N N . PHE A 1 216 ? -2.462 5.814 -1.153 1.00 95.56 216 PHE A N 1
ATOM 1732 C CA . PHE A 1 216 ? -3.042 4.499 -0.893 1.00 95.56 216 PHE A CA 1
ATOM 1733 C C . PHE A 1 216 ? -2.831 4.115 0.562 1.00 95.56 216 PHE A C 1
ATOM 1735 O O . PHE A 1 216 ? -1.695 4.032 1.032 1.00 95.56 216 PHE A O 1
ATOM 1742 N N . PHE A 1 217 ? -3.934 3.880 1.258 1.00 96.62 217 PHE A N 1
ATOM 1743 C CA . PHE A 1 217 ? -3.987 3.557 2.675 1.00 96.62 217 PHE A CA 1
ATOM 1744 C C . PHE A 1 217 ? -4.141 2.054 2.828 1.00 96.62 217 PHE A C 1
ATOM 1746 O O . PHE A 1 217 ? -5.028 1.447 2.228 1.00 96.62 217 PHE A O 1
ATOM 1753 N N . ILE A 1 218 ? -3.235 1.455 3.591 1.00 97.25 218 ILE A N 1
ATOM 1754 C CA . ILE A 1 218 ? -3.071 0.013 3.709 1.00 97.25 218 ILE A CA 1
ATOM 1755 C C . ILE A 1 218 ? -3.104 -0.372 5.182 1.00 97.25 218 ILE A C 1
ATOM 1757 O O . ILE A 1 218 ? -2.401 0.211 6.009 1.00 97.25 218 ILE A O 1
ATOM 1761 N N . ILE A 1 219 ? -3.890 -1.395 5.499 1.00 97.00 219 ILE A N 1
ATOM 1762 C CA . ILE A 1 219 ? -3.931 -2.015 6.821 1.00 97.00 219 ILE A CA 1
ATOM 1763 C C . ILE A 1 219 ? -3.470 -3.456 6.668 1.00 97.00 219 ILE A C 1
ATOM 1765 O O . ILE A 1 219 ? -4.024 -4.202 5.863 1.00 97.00 219 ILE A O 1
ATOM 1769 N N . LEU A 1 220 ? -2.476 -3.858 7.454 1.00 96.81 220 LEU A N 1
ATOM 1770 C CA . LEU A 1 220 ? -2.113 -5.263 7.610 1.00 96.81 220 LEU A CA 1
ATOM 1771 C C . LEU A 1 220 ? -2.624 -5.736 8.965 1.00 96.81 220 LEU A C 1
ATOM 1773 O O . LEU A 1 220 ? -2.328 -5.105 9.977 1.00 96.81 220 LEU A O 1
ATOM 1777 N N . ARG A 1 221 ? -3.373 -6.837 8.991 1.00 95.56 221 ARG A N 1
ATOM 1778 C CA . ARG A 1 221 ? -3.874 -7.481 10.210 1.00 95.56 221 ARG A CA 1
ATOM 1779 C C . ARG A 1 221 ? -3.246 -8.859 10.343 1.00 95.56 221 ARG A C 1
ATOM 1781 O O . ARG A 1 221 ? -3.408 -9.679 9.446 1.00 95.56 221 ARG A O 1
ATOM 1788 N N . ALA A 1 222 ? -2.574 -9.142 11.454 1.00 94.94 222 ALA A N 1
ATOM 1789 C CA . ALA A 1 222 ? -2.073 -10.488 11.714 1.00 94.94 222 ALA A CA 1
ATOM 1790 C C . ALA A 1 222 ? -3.231 -11.450 11.982 1.00 94.94 222 ALA A C 1
ATOM 1792 O O . ALA A 1 222 ? -4.106 -11.184 12.813 1.00 94.94 222 ALA A O 1
ATOM 1793 N N . ARG A 1 223 ? -3.220 -12.587 11.290 1.00 91.19 223 ARG A N 1
ATOM 1794 C CA . ARG A 1 223 ? -4.177 -13.662 11.517 1.00 91.19 223 ARG A CA 1
ATOM 1795 C C . ARG A 1 223 ? -3.689 -14.595 12.622 1.00 91.19 223 ARG A C 1
ATOM 1797 O O . ARG A 1 223 ? -2.483 -14.814 12.746 1.00 91.19 223 ARG A O 1
ATOM 1804 N N . PRO A 1 224 ? -4.610 -15.189 13.393 1.00 85.12 224 PRO A N 1
ATOM 1805 C CA . PRO A 1 224 ? -4.272 -16.338 14.216 1.00 85.12 224 PRO A CA 1
ATOM 1806 C C . PRO A 1 224 ? -3.827 -17.492 13.311 1.00 85.12 224 PRO A C 1
ATOM 1808 O O . PRO A 1 224 ? -4.540 -17.880 12.385 1.00 85.12 224 PRO A O 1
ATOM 1811 N N . SER A 1 225 ? -2.617 -17.991 13.553 1.00 77.19 225 SER A N 1
ATOM 1812 C CA . SER A 1 225 ? -2.153 -19.276 13.025 1.00 77.19 225 SER A CA 1
ATOM 1813 C C . SER A 1 225 ? -2.627 -20.398 13.948 1.00 77.19 225 SER A C 1
ATOM 1815 O O . SER A 1 225 ? -2.891 -20.134 15.122 1.00 77.19 225 SER A O 1
ATOM 1817 N N . ASP A 1 226 ? -2.670 -21.636 13.455 1.00 70.31 226 ASP A N 1
ATOM 1818 C CA . ASP A 1 226 ? -3.051 -22.814 14.252 1.00 70.31 226 ASP A CA 1
ATOM 1819 C C . ASP A 1 226 ? -2.174 -22.961 15.515 1.00 70.31 226 ASP A C 1
ATOM 1821 O O . ASP A 1 226 ? -2.660 -23.336 16.578 1.00 70.31 226 ASP A O 1
ATOM 1825 N N . ASP A 1 227 ? -0.911 -22.531 15.436 1.00 68.81 227 ASP A N 1
ATOM 1826 C CA . ASP A 1 227 ? 0.045 -22.534 16.554 1.00 68.81 227 ASP A CA 1
ATOM 1827 C C . ASP A 1 227 ? 0.009 -21.258 17.424 1.00 68.81 227 ASP A C 1
ATOM 1829 O O . ASP A 1 227 ? 0.882 -21.045 18.264 1.00 68.81 227 ASP A O 1
ATOM 1833 N N . GLY A 1 228 ? -0.919 -20.325 17.173 1.00 70.81 228 GLY A N 1
ATOM 1834 C CA . GLY A 1 228 ? -0.907 -18.987 17.787 1.00 70.81 228 GLY A CA 1
ATOM 1835 C C . GLY A 1 228 ? 0.304 -18.131 17.382 1.00 70.81 228 GLY A C 1
ATOM 1836 O O . GLY A 1 228 ? 0.574 -17.097 17.995 1.00 70.81 228 GLY A O 1
ATOM 1837 N N . ALA A 1 229 ? 1.041 -18.565 16.355 1.00 78.50 229 ALA A N 1
ATOM 1838 C CA . ALA A 1 229 ? 2.283 -17.949 15.919 1.00 78.50 229 ALA A CA 1
ATOM 1839 C C . ALA A 1 229 ? 2.077 -16.491 15.493 1.00 78.50 229 ALA A C 1
ATOM 1841 O O . ALA A 1 229 ? 1.139 -16.146 14.769 1.00 78.50 229 ALA A O 1
ATOM 1842 N N . ALA A 1 230 ? 2.992 -15.636 15.938 1.00 91.88 230 ALA A N 1
ATOM 1843 C CA . ALA A 1 230 ? 2.993 -14.233 15.578 1.00 91.88 230 ALA A CA 1
ATOM 1844 C C . ALA A 1 230 ? 3.544 -14.025 14.158 1.00 91.88 230 ALA A C 1
ATOM 1846 O O . ALA A 1 230 ? 4.295 -14.851 13.636 1.00 91.88 230 ALA A O 1
ATOM 1847 N N . SER A 1 231 ? 3.149 -12.923 13.522 1.00 94.00 231 SER A N 1
ATOM 1848 C CA . SER A 1 231 ? 3.495 -12.646 12.130 1.00 94.00 231 SER A CA 1
ATOM 1849 C C . SER A 1 231 ? 4.718 -11.744 12.018 1.00 94.00 231 SER A C 1
ATOM 1851 O O . SER A 1 231 ? 4.811 -10.709 12.681 1.00 94.00 231 SER A O 1
ATOM 1853 N N . PHE A 1 232 ? 5.634 -12.115 11.131 1.00 94.19 232 PHE A N 1
ATOM 1854 C CA . PHE A 1 232 ? 6.830 -11.352 10.796 1.00 94.19 232 PHE A CA 1
A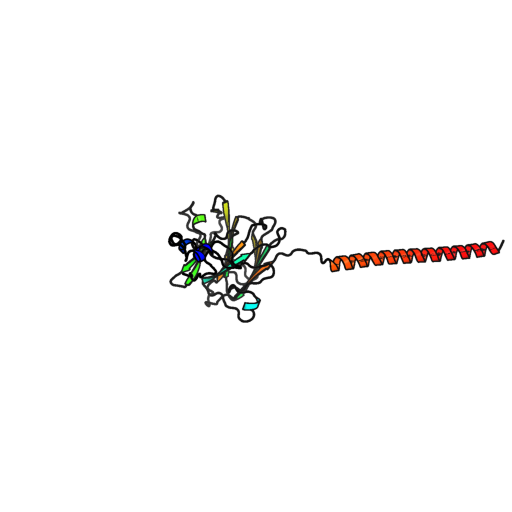TOM 1855 C C . PHE A 1 232 ? 6.864 -11.085 9.301 1.00 94.19 232 PHE A C 1
ATOM 1857 O O . PHE A 1 232 ? 6.453 -11.919 8.492 1.00 94.19 232 PHE A O 1
ATOM 1864 N N . GLY A 1 233 ? 7.376 -9.919 8.934 1.00 94.38 233 GLY A N 1
ATOM 1865 C CA . GLY A 1 233 ? 7.465 -9.539 7.543 1.00 94.38 233 GLY A CA 1
ATOM 1866 C C . GLY A 1 233 ? 7.781 -8.072 7.354 1.00 94.38 233 GLY A C 1
ATOM 1867 O O . GLY A 1 233 ? 7.985 -7.317 8.312 1.00 94.38 233 GLY A O 1
ATOM 1868 N N . ILE A 1 234 ? 7.826 -7.694 6.084 1.00 95.19 234 ILE A N 1
ATOM 1869 C CA . ILE A 1 234 ? 8.117 -6.343 5.635 1.00 95.19 234 ILE A CA 1
ATOM 1870 C C . ILE A 1 234 ? 7.108 -5.896 4.583 1.00 95.19 234 ILE A C 1
ATOM 1872 O O . ILE A 1 234 ? 6.599 -6.691 3.795 1.00 95.19 234 ILE A O 1
ATOM 1876 N N . VAL A 1 235 ? 6.864 -4.594 4.541 1.00 95.88 235 VAL A N 1
ATOM 1877 C CA . VAL A 1 235 ? 6.096 -3.914 3.504 1.00 95.88 235 VAL A CA 1
ATOM 1878 C C . VAL A 1 235 ? 6.917 -2.765 2.945 1.00 95.88 235 VAL A C 1
ATOM 1880 O O . VAL A 1 235 ? 7.580 -2.024 3.673 1.00 95.88 235 VAL A O 1
ATOM 1883 N N . PHE A 1 236 ? 6.908 -2.639 1.627 1.00 95.44 236 PHE A N 1
ATOM 1884 C CA . PHE A 1 236 ? 7.563 -1.558 0.905 1.00 95.44 236 PHE A CA 1
ATOM 1885 C C . PHE A 1 236 ? 6.863 -1.339 -0.429 1.00 95.44 236 PHE A C 1
ATOM 1887 O O . PHE A 1 236 ? 6.053 -2.160 -0.854 1.00 95.44 236 PHE A O 1
ATOM 1894 N N . PHE A 1 237 ? 7.177 -0.246 -1.113 1.00 95.50 237 PHE A N 1
ATOM 1895 C CA . PHE A 1 237 ? 6.724 -0.057 -2.485 1.00 95.50 237 PHE A CA 1
ATOM 1896 C C . PHE A 1 237 ? 7.872 0.363 -3.386 1.00 95.50 237 PHE A C 1
ATOM 1898 O O . PHE A 1 237 ? 8.899 0.837 -2.918 1.00 95.50 237 PHE A O 1
ATOM 1905 N N . ARG A 1 238 ? 7.701 0.153 -4.687 1.00 93.75 238 ARG A N 1
ATOM 1906 C CA . ARG A 1 238 ? 8.646 0.548 -5.728 1.00 93.75 238 ARG A CA 1
ATOM 1907 C C . ARG A 1 238 ? 7.935 1.381 -6.783 1.00 93.75 238 ARG A C 1
ATOM 1909 O O . ARG A 1 238 ? 6.756 1.155 -7.061 1.00 93.75 238 ARG A O 1
ATOM 1916 N N . GLN A 1 239 ? 8.686 2.307 -7.363 1.00 91.56 239 GLN A N 1
ATOM 1917 C CA . GLN A 1 239 ? 8.339 3.037 -8.575 1.00 91.56 239 GLN A CA 1
ATOM 1918 C C . GLN A 1 239 ? 9.597 3.077 -9.441 1.00 91.56 239 GLN A C 1
ATOM 1920 O O . GLN A 1 239 ? 10.502 3.875 -9.196 1.00 91.56 239 GLN A O 1
ATOM 1925 N N . ASP A 1 240 ? 9.676 2.156 -10.396 1.00 83.38 240 ASP A N 1
ATOM 1926 C CA . ASP A 1 240 ? 10.863 1.975 -11.226 1.00 83.38 240 ASP A CA 1
ATOM 1927 C C . ASP A 1 240 ? 10.866 3.038 -12.331 1.00 83.38 240 ASP A C 1
ATOM 1929 O O . ASP A 1 240 ? 10.301 2.854 -13.409 1.00 83.38 240 ASP A O 1
ATOM 1933 N N . GLN A 1 241 ? 11.470 4.190 -12.043 1.00 79.25 241 GLN A N 1
ATOM 1934 C CA . GLN A 1 241 ? 11.721 5.208 -13.053 1.00 79.25 241 GLN A CA 1
ATOM 1935 C C . GLN A 1 241 ? 12.981 4.841 -13.839 1.00 79.25 241 GLN A C 1
ATOM 1937 O O . GLN A 1 241 ? 14.066 4.708 -13.274 1.00 79.25 241 GLN A O 1
ATOM 1942 N N . LEU A 1 242 ? 12.849 4.723 -15.159 1.00 73.88 242 LEU A N 1
ATOM 1943 C CA . LEU A 1 242 ? 14.000 4.653 -16.053 1.00 73.88 242 LEU A CA 1
ATOM 1944 C C . LEU A 1 242 ? 14.681 6.026 -16.056 1.00 73.88 242 LEU A C 1
ATOM 1946 O O . LEU A 1 242 ? 14.205 6.963 -16.695 1.00 73.88 242 LEU A O 1
ATOM 1950 N N . HIS A 1 243 ? 15.768 6.155 -15.302 1.00 73.94 243 HIS A N 1
ATOM 1951 C CA . HIS A 1 243 ? 16.631 7.328 -15.345 1.00 73.94 243 HIS A CA 1
ATOM 1952 C C . HIS A 1 243 ? 17.826 7.040 -16.256 1.00 73.94 243 HIS A C 1
ATOM 1954 O O . HIS A 1 243 ? 18.441 5.978 -16.169 1.00 73.94 243 HIS A O 1
ATOM 1960 N N . ILE A 1 244 ? 18.161 7.987 -17.130 1.00 79.38 244 ILE A N 1
ATOM 1961 C CA . ILE A 1 244 ? 19.371 7.904 -17.949 1.00 79.38 244 ILE A CA 1
ATOM 1962 C C . ILE A 1 244 ? 20.539 8.358 -17.076 1.00 79.38 244 ILE A C 1
ATOM 1964 O O . ILE A 1 244 ? 20.537 9.480 -16.572 1.00 79.38 244 ILE A O 1
ATOM 1968 N N . ASP A 1 245 ? 21.540 7.503 -16.883 1.00 82.88 245 ASP A N 1
ATOM 1969 C CA . ASP A 1 245 ? 22.781 7.921 -16.235 1.00 82.88 245 ASP A CA 1
ATOM 1970 C C . ASP A 1 245 ? 23.533 8.878 -17.169 1.00 82.88 245 ASP A C 1
ATOM 1972 O O . ASP A 1 245 ? 24.051 8.487 -18.218 1.00 82.88 245 ASP A O 1
ATOM 1976 N N . LEU A 1 246 ? 23.550 10.156 -16.790 1.00 87.94 246 LEU A N 1
ATOM 1977 C CA . LEU A 1 246 ? 24.117 11.235 -17.587 1.00 87.94 246 LEU A CA 1
ATOM 1978 C C . LEU A 1 246 ? 25.624 11.049 -17.821 1.00 87.94 246 LEU A C 1
ATOM 1980 O O . LEU A 1 246 ? 26.130 11.407 -18.883 1.00 87.94 246 LEU A O 1
ATOM 1984 N N . PHE A 1 247 ? 26.340 10.458 -16.862 1.00 87.44 247 PHE A N 1
ATOM 1985 C CA . PHE A 1 247 ? 27.773 10.207 -16.985 1.00 87.44 247 PHE A CA 1
ATOM 1986 C C . PHE A 1 247 ? 28.046 9.080 -17.980 1.00 87.44 247 PHE A C 1
ATOM 1988 O O . PHE A 1 247 ? 28.880 9.227 -18.877 1.00 87.44 247 PHE A O 1
ATOM 1995 N N . VAL A 1 248 ? 27.289 7.982 -17.884 1.00 90.75 248 VAL A N 1
ATOM 1996 C CA . VAL A 1 248 ? 27.371 6.884 -18.858 1.00 90.75 248 VAL A CA 1
ATOM 1997 C C . VAL A 1 248 ? 26.997 7.392 -20.250 1.00 90.75 248 VAL A C 1
ATOM 1999 O O . VAL A 1 248 ? 27.742 7.160 -21.201 1.00 90.75 248 VAL A O 1
ATOM 2002 N N . PHE A 1 249 ? 25.917 8.166 -20.365 1.00 92.12 249 PHE A N 1
ATOM 2003 C CA . PHE A 1 249 ? 25.484 8.762 -21.627 1.00 92.12 249 PHE A CA 1
ATOM 2004 C C . PHE A 1 249 ? 26.581 9.624 -22.269 1.00 92.12 249 PHE A C 1
ATOM 2006 O O . PHE A 1 249 ? 26.942 9.401 -23.427 1.00 92.12 249 PHE A O 1
ATOM 2013 N N . PHE A 1 250 ? 27.169 10.563 -21.519 1.00 94.94 250 PHE A N 1
ATOM 2014 C CA . PHE A 1 250 ? 28.229 11.420 -22.048 1.00 94.94 250 PHE A CA 1
ATOM 2015 C C . PHE A 1 250 ? 29.522 10.658 -22.353 1.00 94.94 250 PHE A C 1
ATOM 2017 O O . PHE A 1 250 ? 30.174 10.964 -23.349 1.00 94.94 250 PHE A O 1
ATOM 2024 N N . SER A 1 251 ? 29.891 9.647 -21.561 1.00 95.19 251 SER A N 1
ATOM 2025 C CA . SER A 1 251 ? 31.104 8.857 -21.818 1.00 95.19 251 SER A CA 1
ATOM 2026 C C . SER A 1 251 ? 31.030 8.082 -23.137 1.00 95.19 251 SER A C 1
ATOM 2028 O O . SER A 1 251 ? 31.989 8.088 -23.911 1.00 95.19 251 SER A O 1
ATOM 2030 N N . VAL A 1 252 ? 29.878 7.476 -23.443 1.00 95.88 252 VAL A N 1
ATOM 2031 C CA . VAL A 1 252 ? 29.641 6.785 -24.717 1.00 95.88 252 VAL A CA 1
ATOM 2032 C C . VAL A 1 252 ? 29.598 7.795 -25.863 1.00 95.88 252 VAL A C 1
ATOM 2034 O O . VAL A 1 252 ? 30.262 7.592 -26.879 1.00 95.88 252 VAL A O 1
ATOM 2037 N N . PHE A 1 253 ? 28.895 8.918 -25.682 1.00 96.00 253 PHE A N 1
ATOM 2038 C CA . PHE A 1 253 ? 28.820 9.988 -26.678 1.00 96.00 253 PHE A CA 1
ATOM 2039 C C . PHE A 1 253 ? 30.205 10.530 -27.060 1.00 96.00 253 PHE A C 1
ATOM 2041 O O . PHE A 1 253 ? 30.550 10.567 -28.243 1.00 96.00 253 PHE A O 1
ATOM 2048 N N . PHE A 1 254 ? 31.030 10.896 -26.075 1.00 96.19 254 PHE A N 1
ATOM 2049 C CA . PHE A 1 254 ? 32.375 11.409 -26.330 1.00 96.19 254 PHE A CA 1
ATOM 2050 C C . P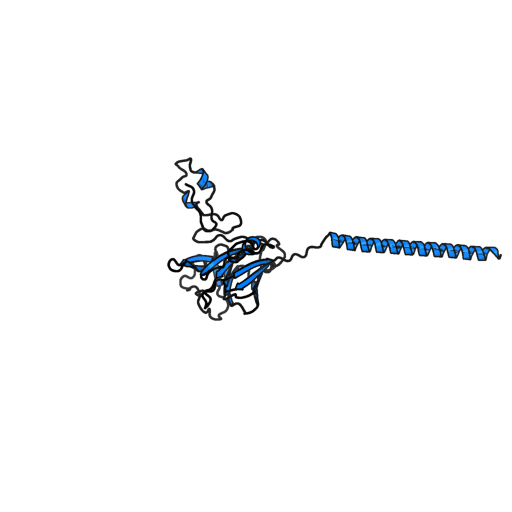HE A 1 254 ? 33.294 10.346 -26.928 1.00 96.19 254 PHE A C 1
ATOM 2052 O O . PHE A 1 254 ? 34.085 10.659 -27.813 1.00 96.19 254 PHE A O 1
ATOM 2059 N N . SER A 1 255 ? 33.152 9.084 -26.519 1.00 97.12 255 SER A N 1
ATOM 2060 C CA . SER A 1 255 ? 33.920 7.975 -27.094 1.00 97.12 255 SER A CA 1
ATOM 2061 C C . SER A 1 255 ? 33.618 7.798 -28.587 1.00 97.12 255 SER A C 1
ATOM 2063 O O . SER A 1 255 ? 34.541 7.746 -29.400 1.00 97.12 255 SER A O 1
ATOM 2065 N N . CYS A 1 256 ? 32.340 7.787 -28.982 1.00 97.38 256 CYS A N 1
ATOM 2066 C CA . CYS A 1 256 ? 31.941 7.736 -30.392 1.00 97.38 256 CYS A CA 1
ATOM 2067 C C . CYS A 1 256 ? 32.403 8.977 -31.172 1.00 97.38 256 CYS A C 1
ATOM 2069 O O . CYS A 1 256 ? 32.889 8.852 -32.296 1.00 97.38 256 CYS A O 1
ATOM 2071 N N . PHE A 1 257 ? 32.300 10.164 -30.570 1.00 97.38 257 PHE A N 1
ATOM 2072 C CA . PHE A 1 257 ? 32.762 11.414 -31.172 1.00 97.38 257 PHE A CA 1
ATOM 2073 C C . PHE A 1 257 ? 34.275 11.409 -31.439 1.00 97.38 257 PHE A C 1
ATOM 2075 O O . PHE A 1 257 ? 34.711 11.726 -32.547 1.00 97.38 257 PHE A O 1
ATOM 2082 N N . PHE A 1 258 ? 35.090 10.991 -30.468 1.00 97.00 258 PHE A N 1
ATOM 2083 C CA . PHE A 1 258 ? 36.540 10.915 -30.640 1.00 97.00 258 PHE A CA 1
ATOM 2084 C C . PHE A 1 258 ? 36.962 9.817 -31.617 1.00 97.00 258 PHE A C 1
ATOM 2086 O O . PHE A 1 258 ? 37.889 10.040 -32.393 1.00 97.00 258 PHE A O 1
ATOM 2093 N N . LEU A 1 259 ? 36.271 8.672 -31.646 1.00 96.19 259 LEU A N 1
ATOM 2094 C CA . LEU A 1 259 ? 36.507 7.640 -32.661 1.00 96.19 259 LEU A CA 1
ATOM 2095 C C . LEU A 1 259 ? 36.221 8.158 -34.075 1.00 96.19 259 LEU A C 1
ATOM 2097 O O . LEU A 1 259 ? 37.004 7.902 -34.989 1.00 96.19 259 LEU A O 1
ATOM 2101 N N . PHE A 1 260 ? 35.146 8.930 -34.251 1.00 97.00 260 PHE A N 1
ATOM 2102 C CA . PHE A 1 260 ? 34.840 9.574 -35.527 1.00 97.00 260 PHE A CA 1
ATOM 2103 C C . PHE A 1 260 ? 35.931 10.572 -35.935 1.00 97.00 260 PHE A C 1
ATOM 2105 O O . PHE A 1 260 ? 36.451 10.490 -37.048 1.00 97.00 260 PHE A O 1
ATOM 2112 N N . LEU A 1 261 ? 36.348 11.462 -35.026 1.00 96.38 261 LEU A N 1
ATOM 2113 C CA . LEU A 1 261 ? 37.443 12.401 -35.293 1.00 96.38 261 LEU A CA 1
ATOM 2114 C C . LEU A 1 261 ? 38.751 11.679 -35.634 1.00 96.38 261 LEU A C 1
ATOM 2116 O O . LEU A 1 261 ? 39.434 12.064 -36.583 1.00 96.38 261 LEU A O 1
ATOM 2120 N N . ALA A 1 262 ? 39.086 10.611 -34.908 1.00 96.94 262 ALA A N 1
ATOM 2121 C CA . ALA A 1 262 ? 40.263 9.799 -35.182 1.00 96.94 262 ALA A CA 1
ATOM 2122 C C . ALA A 1 262 ? 40.192 9.169 -36.582 1.00 96.94 262 ALA A C 1
ATOM 2124 O O . ALA A 1 262 ? 41.157 9.262 -37.340 1.00 96.94 262 ALA A O 1
ATOM 2125 N N . ALA A 1 263 ? 39.043 8.604 -36.966 1.00 96.81 263 ALA A N 1
ATOM 2126 C CA . ALA A 1 263 ? 38.832 8.055 -38.303 1.00 96.81 263 ALA A CA 1
ATOM 2127 C C . ALA A 1 263 ? 38.981 9.127 -39.397 1.00 96.81 263 ALA A C 1
ATOM 2129 O O . ALA A 1 263 ? 39.656 8.888 -40.400 1.00 96.81 263 ALA A O 1
ATOM 2130 N N . CYS A 1 264 ? 38.433 10.329 -39.189 1.00 96.00 264 CYS A N 1
ATOM 2131 C CA . CYS A 1 264 ? 38.604 11.455 -40.109 1.00 96.00 264 CYS A CA 1
ATOM 2132 C C . CYS A 1 264 ? 40.073 11.881 -40.244 1.00 96.00 264 CYS A C 1
ATOM 2134 O O . CYS A 1 264 ? 40.540 12.112 -41.359 1.00 96.00 264 CYS A O 1
ATOM 2136 N N . VAL A 1 265 ? 40.823 11.951 -39.140 1.00 95.94 265 VAL A N 1
ATOM 2137 C CA . VAL A 1 265 ? 42.256 12.290 -39.158 1.00 95.94 265 VAL A CA 1
ATOM 2138 C C . VAL A 1 265 ? 43.068 11.211 -39.871 1.00 95.94 265 VAL A C 1
ATOM 2140 O O . VAL A 1 265 ? 43.936 11.541 -40.678 1.00 95.94 265 VAL A O 1
ATOM 2143 N N . VAL A 1 266 ? 42.782 9.930 -39.625 1.00 95.12 266 VAL A N 1
ATOM 2144 C CA . VAL A 1 266 ? 43.450 8.814 -40.311 1.00 95.12 266 VAL A CA 1
ATOM 2145 C C . VAL A 1 266 ? 43.161 8.856 -41.810 1.00 95.12 266 VAL A C 1
ATOM 2147 O O . VAL A 1 266 ? 44.096 8.782 -42.605 1.00 95.12 266 VAL A O 1
ATOM 2150 N N . ALA A 1 267 ? 41.901 9.048 -42.208 1.00 95.25 267 ALA A N 1
ATOM 2151 C CA . ALA A 1 267 ? 41.522 9.189 -43.612 1.00 95.25 267 ALA A CA 1
ATOM 2152 C C . ALA A 1 267 ? 42.212 10.395 -44.271 1.00 95.25 267 ALA A C 1
ATOM 2154 O O . ALA A 1 267 ? 42.745 10.282 -45.376 1.00 95.25 267 ALA A O 1
ATOM 2155 N N . TRP A 1 268 ? 42.270 11.533 -43.572 1.00 94.50 268 TRP A N 1
ATOM 2156 C CA . TRP A 1 268 ? 42.978 12.726 -44.032 1.00 94.50 268 TRP A CA 1
ATOM 2157 C C . TRP A 1 268 ? 44.475 12.468 -44.230 1.00 94.50 268 TRP A C 1
ATOM 2159 O O . TRP A 1 268 ? 45.032 12.789 -45.280 1.00 94.50 268 TRP A O 1
ATOM 2169 N N . LYS A 1 269 ? 45.135 11.843 -43.250 1.00 93.88 269 LYS A N 1
ATOM 2170 C CA . LYS A 1 269 ? 46.563 11.508 -43.323 1.00 93.88 269 LYS A CA 1
ATOM 2171 C C . LYS A 1 269 ? 46.861 10.484 -44.417 1.00 93.88 269 LYS A C 1
ATOM 2173 O O . LYS A 1 269 ? 47.851 10.643 -45.129 1.00 93.88 269 LYS A O 1
ATOM 2178 N N . ALA A 1 270 ? 46.001 9.482 -44.595 1.00 91.69 270 ALA A N 1
ATOM 2179 C CA . ALA A 1 270 ? 46.117 8.504 -45.673 1.00 91.69 270 ALA A CA 1
ATOM 2180 C C . ALA A 1 270 ? 46.001 9.171 -47.052 1.00 91.69 270 ALA A C 1
ATOM 2182 O O . ALA A 1 270 ? 46.828 8.915 -47.928 1.00 91.69 270 ALA A O 1
ATOM 2183 N N . LYS A 1 271 ? 45.034 10.085 -47.223 1.00 92.25 271 LYS A N 1
ATOM 2184 C CA . LYS A 1 271 ? 44.901 10.889 -48.444 1.00 92.25 271 LYS A CA 1
ATOM 2185 C C . LYS A 1 271 ? 46.150 11.737 -48.700 1.00 92.25 271 LYS A C 1
ATOM 2187 O O . LYS A 1 271 ? 46.703 11.677 -49.791 1.00 92.25 271 LYS A O 1
ATOM 2192 N N . GLN A 1 272 ? 46.639 12.452 -47.686 1.00 89.75 272 GLN A N 1
ATOM 2193 C CA . GLN A 1 272 ? 47.846 13.277 -47.796 1.00 89.75 272 GLN A CA 1
ATOM 2194 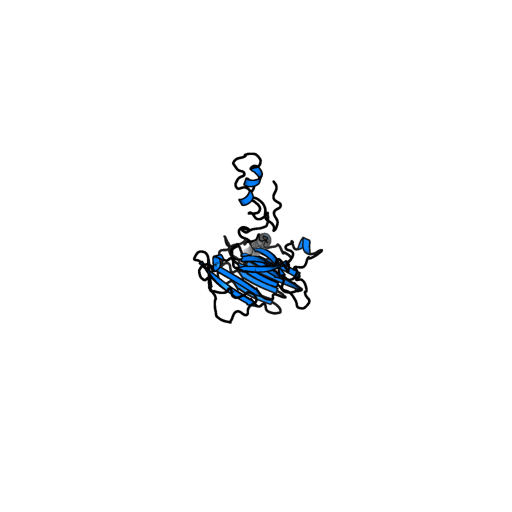C C . GLN A 1 272 ? 49.070 12.454 -48.238 1.00 89.75 272 GLN A C 1
ATOM 2196 O O . GLN A 1 272 ? 49.821 12.882 -49.110 1.00 89.75 272 GLN A O 1
ATOM 2201 N N . ALA A 1 273 ? 49.266 11.259 -47.673 1.00 84.44 273 ALA A N 1
ATOM 2202 C CA . ALA A 1 273 ? 50.369 10.376 -48.050 1.00 84.44 273 ALA A CA 1
ATOM 2203 C C . ALA A 1 273 ? 50.235 9.831 -49.484 1.00 84.44 273 ALA A C 1
ATOM 2205 O O . ALA A 1 273 ? 51.238 9.705 -50.189 1.00 84.44 273 ALA A O 1
ATOM 2206 N N . ALA A 1 274 ? 49.012 9.521 -49.926 1.00 81.81 274 ALA A N 1
ATOM 2207 C CA . ALA A 1 274 ? 48.749 9.087 -51.295 1.00 81.81 274 ALA A CA 1
ATOM 2208 C C . ALA A 1 274 ? 49.018 10.208 -52.313 1.00 81.81 274 ALA A C 1
ATOM 2210 O O . ALA A 1 274 ? 49.638 9.954 -53.344 1.00 81.81 274 ALA A O 1
ATOM 2211 N N . ASP A 1 275 ? 48.618 11.443 -52.007 1.00 81.44 275 ASP A N 1
ATOM 2212 C CA . ASP A 1 275 ? 48.846 12.591 -52.889 1.00 81.44 275 ASP A CA 1
ATOM 2213 C C . ASP A 1 275 ? 50.345 12.928 -53.010 1.00 81.44 275 ASP A C 1
ATOM 2215 O O . ASP A 1 275 ? 50.830 13.159 -54.115 1.00 81.44 275 ASP A O 1
ATOM 2219 N N . VAL A 1 276 ? 51.125 12.838 -51.922 1.00 77.81 276 VAL A N 1
ATOM 2220 C CA . VAL A 1 276 ? 52.595 13.003 -51.978 1.00 77.81 276 VAL A CA 1
ATOM 2221 C C . VAL A 1 276 ? 53.256 11.938 -52.862 1.00 77.81 276 VAL A C 1
ATOM 2223 O O . VAL A 1 276 ? 54.150 12.260 -53.644 1.00 77.81 276 VAL A O 1
ATOM 2226 N N . ARG A 1 277 ? 52.810 10.676 -52.782 1.00 70.62 277 ARG A N 1
ATOM 2227 C CA . ARG A 1 277 ? 53.332 9.597 -53.642 1.00 70.62 277 ARG A CA 1
ATOM 2228 C C . ARG A 1 277 ? 53.032 9.846 -55.120 1.00 70.62 277 ARG A C 1
ATOM 2230 O O . ARG A 1 277 ? 53.925 9.676 -55.942 1.00 70.62 277 ARG A O 1
ATOM 2237 N N . ARG A 1 278 ? 51.829 10.327 -55.448 1.00 71.19 278 ARG A N 1
ATOM 2238 C CA . ARG A 1 278 ? 51.460 10.686 -56.829 1.00 71.19 278 ARG A CA 1
ATOM 2239 C C . ARG A 1 278 ? 52.307 11.833 -57.388 1.00 71.19 278 ARG A C 1
ATOM 2241 O O . ARG A 1 278 ? 52.669 11.790 -58.559 1.00 71.19 278 ARG A O 1
ATOM 2248 N N . CYS A 1 279 ? 52.668 12.827 -56.573 1.00 72.50 279 CYS A N 1
ATOM 2249 C CA . CYS A 1 279 ? 53.571 13.902 -57.003 1.00 72.50 279 CYS A CA 1
ATOM 2250 C C . CYS A 1 279 ? 54.989 13.390 -57.311 1.00 72.50 279 CYS A C 1
ATOM 2252 O O . CYS A 1 279 ? 55.571 13.779 -58.321 1.00 72.50 279 CYS A O 1
ATOM 2254 N N . LEU A 1 280 ? 55.524 12.483 -56.484 1.00 63.94 280 LEU A N 1
ATOM 2255 C CA . LEU A 1 280 ? 56.846 11.878 -56.701 1.00 63.94 280 LEU A CA 1
ATOM 2256 C C . LEU A 1 280 ? 56.882 10.987 -57.956 1.00 63.94 280 LEU A C 1
ATOM 2258 O O . LEU A 1 280 ? 57.857 11.015 -58.706 1.00 63.94 280 LEU A O 1
ATOM 2262 N N . GLU A 1 281 ? 55.816 10.228 -58.220 1.00 60.78 281 GLU A N 1
ATOM 2263 C CA . GLU A 1 281 ? 55.674 9.450 -59.460 1.00 60.78 281 GLU A CA 1
ATOM 2264 C C . GLU A 1 281 ? 55.542 10.360 -60.698 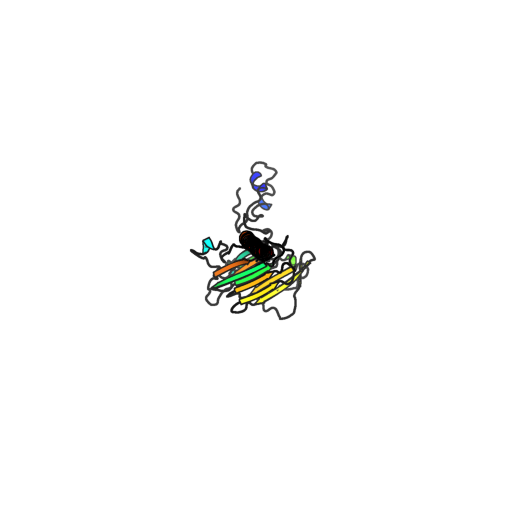1.00 60.78 281 GLU A C 1
ATOM 2266 O O . GLU A 1 281 ? 56.105 10.058 -61.752 1.00 60.78 281 GLU A O 1
ATOM 2271 N N . GLY A 1 282 ? 54.880 11.515 -60.563 1.00 60.03 282 GLY A N 1
ATOM 2272 C CA . GLY A 1 282 ? 54.788 12.536 -61.611 1.00 60.03 282 GLY A CA 1
ATOM 2273 C C . GLY A 1 282 ? 56.131 13.195 -61.956 1.00 60.03 282 GLY A C 1
ATOM 2274 O O . GLY A 1 282 ? 56.461 13.340 -63.134 1.00 60.03 282 GLY A O 1
ATOM 2275 N N . GLU A 1 283 ? 56.954 13.537 -60.959 1.00 56.97 283 GLU A N 1
ATOM 2276 C CA . GLU A 1 283 ? 58.292 14.110 -61.188 1.00 56.97 283 GLU A CA 1
ATOM 2277 C C . GLU A 1 283 ? 59.282 13.107 -61.801 1.00 56.97 283 GLU A C 1
ATOM 2279 O O . GLU A 1 283 ? 60.129 13.491 -62.612 1.00 56.97 283 GLU A O 1
ATOM 2284 N N . ALA A 1 284 ? 59.170 11.815 -61.472 1.00 54.81 284 ALA A N 1
ATOM 2285 C CA . ALA A 1 284 ? 60.003 10.767 -62.066 1.00 54.81 284 ALA A CA 1
ATOM 2286 C C . ALA A 1 284 ? 59.718 10.555 -63.566 1.00 54.81 284 ALA A C 1
ATOM 2288 O O . ALA A 1 284 ? 60.625 10.192 -64.319 1.00 54.81 284 ALA A O 1
ATOM 2289 N N . SER A 1 285 ? 58.487 10.822 -64.018 1.00 53.91 285 SER A N 1
ATOM 2290 C CA . SER A 1 285 ? 58.118 10.764 -65.438 1.00 53.91 285 SER A CA 1
ATOM 2291 C C . SER A 1 285 ? 58.523 12.024 -66.215 1.00 53.91 285 SER A C 1
ATOM 2293 O O . SER A 1 285 ? 58.811 11.927 -67.405 1.00 53.91 285 SER A O 1
ATOM 2295 N N . GLY A 1 286 ? 58.585 13.193 -65.567 1.00 53.50 286 GLY A N 1
ATOM 2296 C CA . GLY A 1 286 ? 59.009 14.454 -66.195 1.00 53.50 286 GLY A CA 1
ATOM 2297 C C . GLY A 1 286 ? 60.522 14.586 -66.414 1.00 53.50 286 GLY A C 1
ATOM 2298 O O . GLY A 1 286 ? 60.954 15.403 -67.215 1.00 53.50 286 GLY A O 1
ATOM 2299 N N . ARG A 1 287 ? 61.340 13.767 -65.739 1.00 51.88 287 ARG A N 1
ATOM 2300 C CA . ARG A 1 287 ? 62.813 13.782 -65.850 1.00 51.88 287 ARG A CA 1
ATOM 2301 C C . ARG A 1 287 ? 63.373 12.833 -66.933 1.00 51.88 287 ARG A C 1
ATOM 2303 O O . ARG A 1 287 ? 64.584 12.641 -66.996 1.00 51.88 287 ARG A O 1
ATOM 2310 N N . ARG A 1 288 ? 62.502 12.217 -67.748 1.00 50.62 288 ARG A N 1
ATOM 2311 C CA . ARG A 1 288 ? 62.835 11.340 -68.898 1.00 50.62 288 ARG A CA 1
ATOM 2312 C C . ARG A 1 288 ? 62.427 11.914 -70.268 1.00 50.62 288 ARG A C 1
ATOM 2314 O O . ARG A 1 288 ? 62.482 11.174 -71.248 1.00 50.62 288 ARG A O 1
ATOM 2321 N N . ALA A 1 289 ? 62.010 13.177 -70.331 1.00 45.62 289 ALA A N 1
ATOM 2322 C CA . ALA A 1 289 ? 61.776 13.898 -71.584 1.00 45.62 289 ALA A CA 1
ATOM 2323 C C . ALA A 1 289 ? 62.969 14.803 -71.906 1.00 45.62 289 ALA A C 1
ATOM 2325 O O . ALA A 1 289 ? 63.495 15.419 -70.951 1.00 45.62 289 ALA A O 1
#